Protein AF-A0A7N9IF49-F1 (afdb_monomer_lite)

Foldseek 3Di:
DDDDPDDPDPPPPDPPDDPPVVVVVVCVVLVPDDDDDQPPVNDDDDPDPVPPPPDDDDDDVVVVVVVVVVVVVVVVCVPPDPVVVVVVCCVPPPCNCVQVVCCVVQVQDPRDPLLVVLLVCVVSDVPFDPVCLVVQEAEEEAEQQPPPSNVSSVVSVCVVVVRRHDYWYKYWHADPPPPPDDPPPGTDIDTD

Radius of gyration: 23.15 Å; chains: 1; bounding box: 47×57×69 Å

Structure (mmCIF, N/CA/C/O backbone):
data_AF-A0A7N9IF49-F1
#
_entry.id   AF-A0A7N9IF49-F1
#
loop_
_atom_site.group_PDB
_atom_site.id
_atom_site.type_symbol
_atom_site.label_atom_id
_atom_site.label_alt_id
_atom_site.label_comp_id
_atom_site.label_asym_id
_atom_site.label_entity_id
_atom_site.label_seq_id
_atom_site.pdbx_PDB_ins_code
_atom_site.Cartn_x
_atom_site.Cartn_y
_atom_site.Cartn_z
_atom_site.occupancy
_atom_site.B_iso_or_equiv
_atom_site.auth_seq_id
_atom_site.auth_comp_id
_atom_site.auth_asym_id
_atom_site.auth_atom_id
_atom_site.pdbx_PDB_model_num
ATOM 1 N N . MET A 1 1 ? 10.131 -28.036 43.755 1.00 34.41 1 MET A N 1
ATOM 2 C CA . MET A 1 1 ? 10.406 -28.258 42.318 1.00 34.41 1 MET A CA 1
ATOM 3 C C . MET A 1 1 ? 9.211 -27.728 41.533 1.00 34.41 1 MET A C 1
ATOM 5 O O . MET A 1 1 ? 8.139 -28.290 41.655 1.00 34.41 1 MET A O 1
ATOM 9 N N . SER A 1 2 ? 9.274 -26.478 41.067 1.00 33.00 2 SER A N 1
ATOM 10 C CA . SER A 1 2 ? 9.568 -26.103 39.663 1.00 33.00 2 SER A CA 1
ATOM 11 C C . SER A 1 2 ? 8.352 -26.370 38.757 1.00 33.00 2 SER A C 1
ATOM 13 O O . SER A 1 2 ? 7.933 -27.507 38.632 1.00 33.00 2 SER A O 1
ATOM 15 N N . LYS A 1 3 ? 7.751 -25.397 38.067 1.00 31.69 3 LYS A N 1
ATOM 16 C CA . LYS A 1 3 ? 8.388 -24.371 37.231 1.00 31.69 3 LYS A CA 1
ATOM 17 C C . LYS A 1 3 ? 7.538 -23.091 37.195 1.00 31.69 3 LYS A C 1
ATOM 19 O O . LYS A 1 3 ? 6.403 -23.109 36.731 1.00 31.69 3 LYS A O 1
ATOM 24 N N . CYS A 1 4 ? 8.130 -21.979 37.624 1.00 33.03 4 CYS A N 1
ATOM 25 C CA . CYS A 1 4 ? 7.652 -20.635 37.311 1.00 33.03 4 CYS A CA 1
ATOM 26 C C . CYS A 1 4 ? 7.772 -20.429 35.790 1.00 33.03 4 CYS A C 1
ATOM 28 O O . CYS A 1 4 ? 8.864 -20.578 35.230 1.00 33.03 4 CYS A O 1
ATOM 30 N N . ARG A 1 5 ? 6.648 -20.173 35.108 1.00 37.06 5 ARG A N 1
ATOM 31 C CA . ARG A 1 5 ? 6.627 -19.823 33.682 1.00 37.06 5 ARG A CA 1
ATOM 32 C C . ARG A 1 5 ? 7.315 -18.470 33.528 1.00 37.06 5 ARG A C 1
ATOM 34 O O . ARG A 1 5 ? 6.782 -17.453 33.952 1.00 37.06 5 ARG A O 1
ATOM 41 N N . LYS A 1 6 ? 8.511 -18.482 32.940 1.00 34.78 6 LYS A N 1
ATOM 42 C CA . LYS A 1 6 ? 9.227 -17.269 32.547 1.00 34.78 6 LYS A CA 1
ATOM 43 C C . LYS A 1 6 ? 8.379 -16.519 31.519 1.00 34.78 6 LYS A C 1
ATOM 45 O O . LYS A 1 6 ? 8.029 -17.084 30.485 1.00 34.78 6 LYS A O 1
ATOM 50 N N . THR A 1 7 ? 8.062 -15.266 31.814 1.00 33.88 7 THR A N 1
ATOM 51 C CA . THR A 1 7 ? 7.574 -14.286 30.842 1.00 33.88 7 THR A CA 1
ATOM 52 C C . THR A 1 7 ? 8.584 -14.209 29.692 1.00 33.88 7 THR A C 1
ATOM 54 O O . THR A 1 7 ? 9.789 -14.196 29.970 1.00 33.88 7 THR A O 1
ATOM 57 N N . PRO A 1 8 ? 8.162 -14.182 28.416 1.00 34.78 8 PRO A N 1
ATOM 58 C CA . PRO A 1 8 ? 9.090 -13.975 27.317 1.00 34.78 8 PRO A CA 1
ATOM 59 C C . PRO A 1 8 ? 9.677 -12.574 27.461 1.00 34.78 8 PRO A C 1
ATOM 61 O O . PRO A 1 8 ? 8.997 -11.573 27.251 1.00 34.78 8 PRO A O 1
ATOM 64 N N . VAL A 1 9 ? 10.938 -12.508 27.877 1.00 36.94 9 VAL A N 1
ATOM 65 C CA . VAL A 1 9 ? 11.745 -11.299 27.771 1.00 36.94 9 VAL A CA 1
ATOM 66 C C . VAL A 1 9 ? 11.788 -10.973 26.284 1.00 36.94 9 VAL A C 1
ATOM 68 O O . VAL A 1 9 ? 12.355 -11.738 25.504 1.00 36.94 9 VAL A O 1
ATOM 71 N N . GLN A 1 10 ? 11.148 -9.873 25.886 1.00 44.06 10 GLN A N 1
ATOM 72 C CA . GLN A 1 10 ? 11.422 -9.222 24.613 1.00 44.06 10 GLN A CA 1
ATOM 73 C C . GLN A 1 10 ? 12.912 -8.879 24.621 1.00 44.06 10 GLN A C 1
ATOM 75 O O . GLN A 1 10 ? 13.330 -7.857 25.159 1.00 44.06 10 GLN A O 1
ATOM 80 N N . GLN A 1 11 ? 13.736 -9.768 24.071 1.00 34.97 11 GLN A N 1
ATOM 81 C CA . GLN A 1 11 ? 15.054 -9.388 23.601 1.00 34.97 11 GLN A CA 1
ATOM 82 C C . GLN A 1 11 ? 14.805 -8.459 22.418 1.00 34.97 11 GLN A C 1
ATOM 84 O O . GLN A 1 11 ? 14.665 -8.902 21.280 1.00 34.97 11 GLN A O 1
ATOM 89 N N . LEU A 1 12 ? 14.674 -7.165 22.717 1.00 41.00 12 LEU A N 1
ATOM 90 C CA . LEU A 1 12 ? 14.892 -6.115 21.741 1.00 41.00 12 LEU A CA 1
ATOM 91 C C . LEU A 1 12 ? 16.293 -6.396 21.194 1.00 41.00 12 LEU A C 1
ATOM 93 O O . LEU A 1 12 ? 17.275 -6.292 21.930 1.00 41.00 12 LEU A O 1
ATOM 97 N N . ALA A 1 13 ? 16.373 -6.891 19.960 1.00 41.44 13 ALA A N 1
ATOM 98 C CA . ALA A 1 13 ? 17.647 -7.042 19.285 1.00 41.44 13 ALA A CA 1
ATOM 99 C C . ALA A 1 13 ? 18.365 -5.697 19.407 1.00 41.44 13 ALA A C 1
ATOM 101 O O . ALA A 1 13 ? 17.773 -4.665 19.085 1.00 41.44 13 ALA A O 1
ATOM 102 N N . SER A 1 14 ? 19.585 -5.708 19.943 1.00 43.62 14 SER A N 1
ATOM 103 C CA . SER A 1 14 ? 20.419 -4.518 20.045 1.00 43.62 14 SER A CA 1
ATOM 104 C C . SER A 1 14 ? 20.388 -3.825 18.683 1.00 43.62 14 SER A C 1
ATOM 106 O O . SER A 1 14 ? 20.763 -4.472 17.697 1.00 43.62 14 SER A O 1
ATOM 108 N N . PRO A 1 15 ? 19.889 -2.581 18.569 1.00 49.94 15 PRO A N 1
ATOM 109 C CA . PRO A 1 15 ? 19.915 -1.909 17.288 1.00 49.94 15 PRO A CA 1
ATOM 110 C C . PRO A 1 15 ? 21.388 -1.791 16.917 1.00 49.94 15 PRO A C 1
ATOM 112 O O . PRO A 1 15 ? 22.175 -1.225 17.677 1.00 49.94 15 PRO A O 1
ATOM 115 N N . MET A 1 16 ? 21.787 -2.373 15.784 1.00 55.69 16 MET A N 1
ATOM 116 C CA . MET A 1 16 ? 23.013 -1.927 15.134 1.00 55.69 16 MET A CA 1
ATOM 117 C C . MET A 1 16 ? 22.868 -0.414 15.006 1.00 55.69 16 MET A C 1
ATOM 119 O O . MET A 1 16 ? 21.966 0.061 14.317 1.00 55.69 16 MET A O 1
ATOM 123 N N . SER A 1 17 ? 23.668 0.333 15.762 1.00 75.19 17 SER A N 1
ATOM 124 C CA . SER A 1 17 ? 23.646 1.785 15.705 1.00 75.19 17 SER A CA 1
ATOM 125 C C . SER A 1 17 ? 24.198 2.171 14.341 1.00 75.19 17 SER A C 1
ATOM 127 O O . SER A 1 17 ? 25.408 2.110 14.115 1.00 75.19 17 SER A O 1
ATOM 129 N N . PHE A 1 18 ? 23.306 2.485 13.407 1.00 83.56 18 PHE A N 1
ATOM 130 C CA . PHE A 1 18 ? 23.684 3.116 12.152 1.00 83.56 18 PHE A CA 1
ATOM 131 C C . PHE A 1 18 ? 24.408 4.433 12.456 1.00 83.56 18 PHE A C 1
ATOM 133 O O . PHE A 1 18 ? 24.161 5.054 13.495 1.00 83.56 18 PHE A O 1
ATOM 140 N N . SER A 1 19 ? 25.330 4.844 11.581 1.00 90.81 19 SER A N 1
ATOM 141 C CA . SER A 1 19 ? 25.983 6.144 11.741 1.00 90.81 19 SER A CA 1
ATOM 142 C C . SER A 1 19 ? 24.938 7.269 11.694 1.00 90.81 19 SER A C 1
ATOM 144 O O . SER A 1 19 ? 23.890 7.098 11.063 1.00 90.81 19 SER A O 1
ATOM 146 N N . PRO A 1 20 ? 25.207 8.422 12.333 1.00 90.94 20 PRO A N 1
ATOM 147 C CA . PRO A 1 20 ? 24.301 9.567 12.288 1.00 90.94 20 PRO A CA 1
ATOM 148 C C . PRO A 1 20 ? 23.932 9.980 10.859 1.00 90.94 20 PRO A C 1
ATOM 150 O O . PRO A 1 20 ? 22.765 10.243 10.598 1.00 90.94 20 PRO A O 1
ATOM 153 N N . ASP A 1 21 ? 24.894 9.937 9.933 1.00 91.25 21 ASP A N 1
ATOM 154 C CA . ASP A 1 21 ? 24.674 10.279 8.522 1.00 91.25 21 ASP A CA 1
ATOM 155 C C . ASP A 1 21 ? 23.679 9.323 7.850 1.00 91.25 21 ASP A C 1
ATOM 157 O O . ASP A 1 21 ? 22.738 9.758 7.200 1.00 91.25 21 ASP A O 1
ATOM 161 N N . VAL A 1 22 ? 23.807 8.011 8.089 1.00 88.88 22 VAL A N 1
ATOM 162 C CA . VAL A 1 22 ? 22.866 7.017 7.544 1.00 88.88 22 VAL A CA 1
ATOM 163 C C . VAL A 1 22 ? 21.467 7.208 8.128 1.00 88.88 22 VAL A C 1
ATOM 165 O O . VAL A 1 22 ? 20.474 7.042 7.424 1.00 88.88 22 VAL A O 1
ATOM 168 N N . LEU A 1 23 ? 21.364 7.555 9.412 1.00 89.38 23 LEU A N 1
ATOM 169 C CA . LEU A 1 23 ? 20.073 7.852 10.035 1.00 89.38 23 LEU A CA 1
ATOM 170 C C . LEU A 1 23 ? 19.443 9.127 9.462 1.00 89.38 23 LEU A C 1
ATOM 172 O O . LEU A 1 23 ? 18.228 9.153 9.273 1.00 89.38 23 LEU A O 1
ATOM 176 N N . ALA A 1 24 ? 20.252 10.147 9.168 1.00 89.56 24 ALA A N 1
ATOM 177 C CA . ALA A 1 24 ? 19.800 11.373 8.521 1.00 89.56 24 ALA A CA 1
ATOM 178 C C . ALA A 1 24 ? 19.298 11.098 7.095 1.00 89.56 24 ALA A C 1
ATOM 180 O O . ALA A 1 24 ? 18.176 11.480 6.775 1.00 89.56 24 ALA A O 1
ATOM 181 N N . ASP A 1 25 ? 20.050 10.340 6.292 1.00 89.44 25 ASP A N 1
ATOM 182 C CA . ASP A 1 25 ? 19.650 9.950 4.933 1.00 89.44 25 ASP A CA 1
ATOM 183 C C . ASP A 1 25 ? 18.335 9.158 4.929 1.00 89.44 25 ASP A C 1
ATOM 185 O O . ASP A 1 25 ? 17.439 9.401 4.117 1.00 89.44 25 ASP A O 1
ATOM 189 N N . ILE A 1 26 ? 18.194 8.203 5.858 1.00 86.81 26 ILE A N 1
ATOM 190 C CA . ILE A 1 26 ? 16.949 7.447 6.036 1.00 86.81 26 ILE A CA 1
ATOM 191 C C . ILE A 1 26 ? 15.811 8.414 6.362 1.00 86.81 26 ILE A C 1
ATOM 193 O O . ILE A 1 26 ? 14.763 8.362 5.721 1.00 86.81 26 ILE A O 1
ATOM 197 N N . PHE A 1 27 ? 16.008 9.308 7.329 1.00 88.00 27 PHE A N 1
ATOM 198 C CA . PHE A 1 27 ? 14.984 10.271 7.710 1.00 88.00 27 PHE A CA 1
ATOM 199 C C . PHE A 1 27 ? 14.565 11.156 6.529 1.00 88.00 27 PHE A C 1
ATOM 201 O O . PHE A 1 27 ? 13.371 11.282 6.269 1.00 88.00 27 PHE A O 1
ATOM 208 N N . GLU A 1 28 ? 15.515 11.700 5.766 1.00 90.06 28 GLU A N 1
ATOM 209 C CA . GLU A 1 28 ? 15.223 12.515 4.584 1.00 90.06 28 GLU A CA 1
ATOM 210 C C . GLU A 1 28 ? 14.436 11.748 3.517 1.00 90.06 28 GLU A C 1
ATOM 212 O O . GLU A 1 28 ? 13.529 12.307 2.901 1.00 90.06 28 GLU A O 1
ATOM 217 N N . LEU A 1 29 ? 14.736 10.464 3.304 1.00 86.44 29 LEU A N 1
ATOM 218 C CA . LEU A 1 29 ? 13.997 9.627 2.357 1.00 86.44 29 LEU A CA 1
ATOM 219 C C . LEU A 1 29 ? 12.532 9.440 2.771 1.00 86.44 29 LEU A C 1
ATOM 221 O O . LEU A 1 29 ? 11.651 9.549 1.917 1.00 86.44 29 LEU A O 1
ATOM 225 N N . PHE A 1 30 ? 12.268 9.195 4.058 1.00 84.50 30 P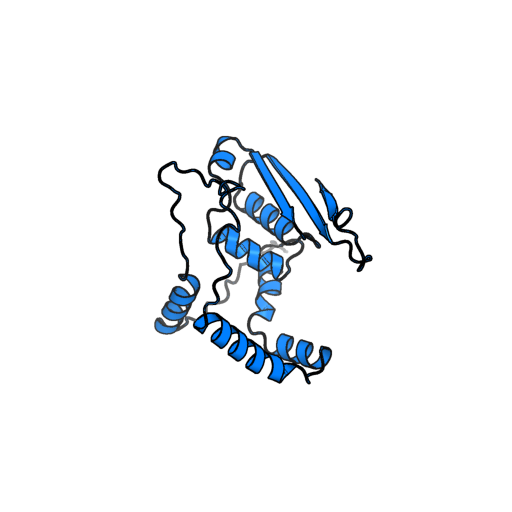HE A N 1
ATOM 226 C CA . PHE A 1 30 ? 10.909 8.999 4.580 1.00 84.50 30 PHE A CA 1
ATOM 227 C C . PHE A 1 30 ? 10.158 10.315 4.846 1.00 84.50 30 PHE A C 1
ATOM 229 O O . PHE A 1 30 ? 8.932 10.318 4.928 1.00 84.50 30 PHE A O 1
ATOM 236 N N . ALA A 1 31 ? 10.861 11.447 4.921 1.00 86.88 31 ALA A N 1
ATOM 237 C CA . ALA A 1 31 ? 10.269 12.769 5.119 1.00 86.88 31 ALA A CA 1
ATOM 238 C C . ALA A 1 31 ? 9.757 13.428 3.824 1.00 86.88 31 ALA A C 1
ATOM 240 O O . ALA A 1 31 ? 9.220 14.533 3.885 1.00 86.88 31 ALA A O 1
ATOM 241 N N . LYS A 1 32 ? 9.880 12.774 2.658 1.00 87.75 32 LYS A N 1
ATOM 242 C CA . LYS A 1 32 ? 9.358 13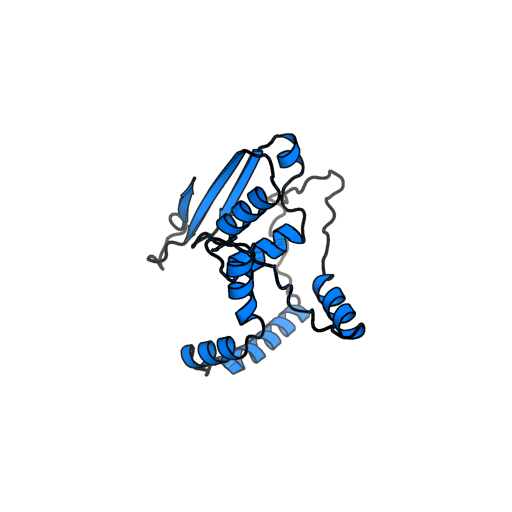.263 1.364 1.00 87.75 32 LYS A CA 1
ATOM 243 C C . LYS A 1 32 ? 7.830 13.163 1.282 1.00 87.75 32 LYS A C 1
ATOM 245 O O . LYS A 1 32 ? 7.280 12.442 0.453 1.00 87.75 32 LYS A O 1
ATOM 250 N N . ASN A 1 33 ? 7.149 13.890 2.158 1.00 87.25 33 ASN A N 1
ATOM 251 C CA . ASN A 1 33 ? 5.706 14.065 2.158 1.00 87.25 33 ASN A CA 1
ATOM 252 C C . ASN A 1 33 ? 5.333 15.425 1.556 1.00 87.25 33 ASN A C 1
ATOM 254 O O . ASN A 1 33 ? 6.058 16.411 1.675 1.00 87.25 33 ASN A O 1
ATOM 258 N N . PHE A 1 34 ? 4.189 15.462 0.881 1.00 87.62 34 PHE A N 1
ATOM 259 C CA . PHE A 1 34 ? 3.644 16.672 0.283 1.00 87.62 34 PHE A CA 1
ATOM 260 C C . PHE A 1 34 ? 2.195 16.806 0.727 1.00 87.62 34 PHE A C 1
ATOM 262 O O . PHE A 1 34 ? 1.424 15.849 0.643 1.00 87.62 34 PHE A O 1
ATOM 269 N N . SER A 1 35 ? 1.831 17.994 1.199 1.00 84.06 35 SER A N 1
ATOM 270 C CA . SER A 1 35 ? 0.467 18.303 1.614 1.00 84.06 35 SER A CA 1
ATOM 271 C C . SER A 1 35 ? -0.204 19.149 0.548 1.00 84.06 35 SER A C 1
ATOM 273 O O . SER A 1 35 ? 0.331 20.173 0.126 1.00 84.06 35 SER A O 1
ATOM 275 N N . TYR A 1 36 ? -1.401 18.739 0.146 1.00 83.00 36 TYR A N 1
ATOM 276 C CA . TYR A 1 36 ? -2.247 19.534 -0.730 1.00 83.00 36 TYR A CA 1
ATOM 277 C C . TYR A 1 36 ? -3.152 20.420 0.124 1.00 83.00 36 TYR A C 1
ATOM 279 O O . TYR A 1 36 ? -3.851 19.939 1.018 1.00 83.00 36 TYR A O 1
ATOM 287 N N . GLY A 1 37 ? -3.111 21.726 -0.132 1.00 77.38 37 GLY A N 1
ATOM 288 C CA . GLY A 1 37 ? -3.995 22.681 0.525 1.00 77.38 37 GLY A CA 1
ATOM 289 C C . GLY A 1 37 ? -5.423 22.513 0.021 1.00 77.38 37 GLY A C 1
ATOM 290 O O . GLY A 1 37 ? -5.647 22.460 -1.188 1.00 77.38 37 GLY A O 1
ATOM 291 N N . LYS A 1 38 ? -6.386 22.448 0.944 1.00 76.81 38 LYS A N 1
ATOM 292 C CA . LYS A 1 38 ? -7.797 22.557 0.576 1.00 76.81 38 LYS A CA 1
ATOM 293 C C . LYS A 1 38 ? -8.065 23.949 -0.022 1.00 76.81 38 LYS A C 1
ATOM 295 O O . LYS A 1 38 ? -7.434 24.919 0.411 1.00 76.81 38 LYS A O 1
ATOM 300 N N . PRO A 1 39 ? -8.989 24.071 -0.988 1.00 77.44 39 PRO A N 1
ATOM 301 C CA . PRO A 1 39 ? -9.445 25.373 -1.475 1.00 77.44 39 PRO A CA 1
ATOM 302 C C . PRO A 1 39 ? -10.056 26.216 -0.340 1.00 77.44 39 PRO A C 1
ATOM 304 O O . PRO A 1 39 ? -10.387 25.698 0.724 1.00 77.44 39 PRO A O 1
ATOM 307 N N . LEU A 1 40 ? -10.203 27.529 -0.561 1.00 72.62 40 LEU A N 1
ATOM 308 C CA . LEU A 1 40 ? -10.606 28.534 0.448 1.00 72.62 40 LEU A CA 1
ATOM 309 C C . LEU A 1 40 ? -11.890 28.194 1.231 1.00 72.62 40 LEU A C 1
ATOM 311 O O . LEU A 1 40 ? -12.059 28.647 2.360 1.00 72.62 40 LEU A O 1
ATOM 315 N N . ASN A 1 41 ? -12.784 27.399 0.646 1.00 78.56 41 ASN A N 1
ATOM 316 C CA . ASN A 1 41 ? -14.034 26.932 1.249 1.00 78.56 41 ASN A CA 1
ATOM 317 C C . ASN A 1 41 ? -13.894 25.616 2.048 1.00 78.56 41 ASN A C 1
ATOM 319 O O . ASN A 1 41 ? -14.893 25.109 2.541 1.00 78.56 41 ASN A O 1
ATOM 323 N N . ASN A 1 42 ? -12.681 25.068 2.194 1.00 72.25 42 ASN A N 1
ATOM 324 C CA . ASN A 1 42 ? -12.371 23.799 2.867 1.00 72.25 42 ASN A CA 1
ATOM 325 C C . ASN A 1 42 ? -13.052 22.542 2.288 1.00 72.25 42 ASN A C 1
ATOM 327 O O . ASN A 1 42 ? -13.039 21.486 2.934 1.00 72.25 42 ASN A O 1
ATOM 331 N N . GLU A 1 43 ? -13.564 22.608 1.059 1.00 78.25 43 GLU A N 1
ATOM 332 C CA . GLU A 1 43 ? -14.241 21.491 0.399 1.00 78.25 43 GLU A CA 1
ATOM 333 C C . GLU A 1 43 ? -13.577 21.146 -0.930 1.00 78.25 43 GLU A C 1
ATOM 335 O O . GLU A 1 43 ? -13.454 21.982 -1.823 1.00 78.25 43 GLU A O 1
ATOM 340 N N . TRP A 1 44 ? -13.168 19.886 -1.081 1.00 81.81 44 TRP A N 1
ATOM 341 C CA . TRP A 1 44 ? -12.780 19.362 -2.386 1.00 81.81 44 TRP A CA 1
ATOM 342 C C . TRP A 1 44 ? -14.035 19.253 -3.248 1.00 81.81 44 TRP A C 1
ATOM 344 O O . TRP A 1 44 ? -14.911 18.442 -2.958 1.00 81.81 44 TRP A O 1
ATOM 354 N N . GLN A 1 45 ? -14.120 20.080 -4.282 1.00 79.88 45 GLN A N 1
ATOM 355 C CA . GLN A 1 45 ? -15.212 20.058 -5.247 1.00 79.88 45 GLN A CA 1
ATOM 356 C C . GLN A 1 45 ? -14.694 19.465 -6.554 1.00 79.88 45 GLN A C 1
ATOM 358 O O . GLN A 1 45 ? -13.592 19.798 -7.001 1.00 79.88 45 GLN A O 1
ATOM 363 N N . LEU A 1 46 ? -15.472 18.558 -7.144 1.00 84.00 46 LEU A N 1
ATOM 364 C CA . LEU A 1 46 ? -15.196 18.104 -8.502 1.00 84.00 46 LEU A CA 1
ATOM 365 C C . LEU A 1 46 ? -15.425 19.281 -9.465 1.00 84.00 46 LEU A C 1
ATOM 367 O O . LEU A 1 46 ? -16.346 20.068 -9.234 1.00 84.00 46 LEU A O 1
ATOM 371 N N . PRO A 1 47 ? -14.604 19.420 -10.520 1.00 84.44 47 PRO A N 1
ATOM 372 C CA . PRO A 1 47 ? -14.848 20.421 -11.553 1.00 84.44 47 PRO A CA 1
ATOM 373 C C . PRO A 1 47 ? -16.207 20.183 -12.224 1.00 84.44 47 PRO A C 1
ATOM 375 O O . PRO A 1 47 ? -16.675 19.042 -12.301 1.00 84.44 47 PRO A O 1
ATOM 378 N N . ASP A 1 48 ? -16.837 21.255 -12.709 1.00 86.88 48 ASP A N 1
ATOM 379 C CA . ASP A 1 48 ? -18.102 21.149 -13.437 1.00 86.88 48 ASP A CA 1
ATOM 380 C C . ASP A 1 48 ? -17.898 20.274 -14.689 1.00 86.88 48 ASP A C 1
ATOM 382 O O . ASP A 1 48 ? -16.911 20.479 -15.399 1.00 86.88 48 ASP A O 1
ATOM 386 N N . PRO A 1 49 ? -18.786 19.307 -15.000 1.00 88.38 49 PRO A N 1
ATOM 387 C CA . PRO A 1 49 ? -18.637 18.446 -16.175 1.00 88.38 49 PRO A CA 1
ATOM 388 C C . PRO A 1 49 ? -18.460 19.208 -17.492 1.00 88.38 49 PRO A C 1
ATOM 390 O O . PRO A 1 49 ? -17.837 18.683 -18.411 1.00 88.38 49 PRO A O 1
ATOM 393 N N . SER A 1 50 ? -18.988 20.433 -17.584 1.00 88.81 50 SER A N 1
ATOM 394 C CA . SER A 1 50 ? -18.819 21.316 -18.740 1.00 88.81 50 SER A CA 1
ATOM 395 C C . SER A 1 50 ? -17.425 21.929 -18.860 1.00 88.81 50 SER A C 1
ATOM 397 O O . SER A 1 50 ? -17.104 22.436 -19.927 1.00 88.81 50 SER A O 1
ATOM 399 N N . GLU A 1 51 ? -16.598 21.870 -17.813 1.00 86.06 51 GLU A N 1
ATOM 400 C CA . GLU A 1 51 ? -15.209 22.341 -17.795 1.00 86.06 51 GLU A CA 1
ATOM 401 C C . GLU A 1 51 ? -14.201 21.202 -18.026 1.00 86.06 51 GLU A C 1
ATOM 403 O O . GLU A 1 51 ? -13.079 21.442 -18.486 1.00 86.06 51 GLU A O 1
ATOM 408 N N . ILE A 1 52 ? -14.584 19.950 -17.751 1.00 87.50 52 ILE A N 1
ATOM 409 C CA . ILE A 1 52 ? -13.711 18.779 -17.907 1.00 87.50 52 ILE A CA 1
ATOM 410 C C . ILE A 1 52 ? -13.504 18.479 -19.397 1.00 87.50 52 ILE A C 1
ATOM 412 O O . ILE A 1 52 ? -14.452 18.440 -20.173 1.00 87.50 52 ILE A O 1
ATOM 416 N N . PHE A 1 53 ? -12.254 18.228 -19.799 1.00 83.75 53 PHE A N 1
ATOM 417 C CA . PHE A 1 53 ? -11.876 17.896 -21.183 1.00 83.75 53 PHE A CA 1
ATOM 418 C C . PHE A 1 53 ? -12.232 18.973 -22.225 1.00 83.75 53 PHE A C 1
ATOM 420 O O . PHE A 1 53 ? -12.371 18.673 -23.407 1.00 83.75 53 PHE A O 1
ATOM 427 N N . THR A 1 54 ? -12.362 20.232 -21.799 1.00 87.06 54 THR A N 1
ATOM 428 C CA . THR A 1 54 ? -12.623 21.369 -22.699 1.00 87.06 54 THR A CA 1
ATOM 429 C C . THR A 1 54 ? -11.382 21.896 -23.405 1.00 87.06 54 THR A C 1
ATOM 431 O O . THR A 1 54 ? -11.498 22.565 -24.430 1.00 87.06 54 THR A O 1
ATOM 434 N N . CYS A 1 55 ? -10.197 21.637 -22.854 1.00 82.69 55 CYS A N 1
ATOM 435 C CA . CYS A 1 55 ? -8.941 22.055 -23.451 1.00 82.69 55 CYS A CA 1
ATOM 436 C C . CYS A 1 55 ? -8.435 21.032 -24.471 1.00 82.69 55 CYS A C 1
ATOM 438 O O . CYS A 1 55 ? -8.584 19.820 -24.295 1.00 82.69 55 CYS A O 1
ATOM 440 N N . ASP A 1 56 ? -7.779 21.537 -25.515 1.00 87.25 56 ASP A N 1
ATOM 441 C CA . ASP A 1 56 ? -7.068 20.689 -26.462 1.00 87.25 56 ASP A CA 1
ATOM 442 C C . ASP A 1 56 ? -5.951 19.913 -25.758 1.00 87.25 56 ASP A C 1
ATOM 444 O O . ASP A 1 56 ? -5.293 20.398 -24.826 1.00 87.25 56 ASP A O 1
ATOM 448 N N . HIS A 1 57 ? -5.716 18.692 -26.237 1.00 85.75 57 HIS A N 1
ATOM 449 C CA . HIS A 1 57 ? -4.630 17.862 -25.744 1.00 85.75 57 HIS A CA 1
ATOM 450 C C . HIS A 1 57 ? -3.298 18.612 -25.865 1.00 85.75 57 HIS A C 1
ATOM 452 O O . HIS A 1 57 ? -2.866 18.974 -26.958 1.00 85.75 57 HIS A O 1
ATOM 458 N N . THR A 1 58 ? -2.646 18.830 -24.725 1.00 88.81 58 THR A N 1
ATOM 459 C CA . THR A 1 58 ? -1.330 19.462 -24.663 1.00 88.81 58 THR A CA 1
ATOM 460 C C . THR A 1 58 ? -0.291 18.405 -24.334 1.00 88.81 58 THR A C 1
ATOM 462 O O . THR A 1 58 ? -0.308 17.816 -23.250 1.00 88.81 58 THR A O 1
ATOM 465 N N . GLU A 1 59 ? 0.634 18.180 -25.261 1.00 90.81 59 GLU A N 1
ATOM 466 C CA . GLU A 1 59 ? 1.784 17.319 -25.024 1.00 90.81 59 GLU A CA 1
ATOM 467 C C . GLU A 1 59 ? 2.889 18.079 -24.289 1.00 90.81 59 GLU A C 1
ATOM 469 O O . GLU A 1 59 ? 3.323 19.160 -24.688 1.00 90.81 59 GLU A O 1
ATOM 474 N N . PHE A 1 60 ? 3.390 17.479 -23.214 1.00 93.94 60 PHE A N 1
ATOM 475 C CA . PHE A 1 60 ? 4.553 17.982 -22.497 1.00 93.94 60 PHE A CA 1
ATOM 476 C C . PHE A 1 60 ? 5.777 17.181 -22.934 1.00 93.94 60 PHE A C 1
ATOM 478 O O . PHE A 1 60 ? 6.039 16.108 -22.388 1.00 93.94 60 PHE A O 1
ATOM 485 N N . ASN A 1 61 ? 6.538 17.708 -23.899 1.00 94.81 61 ASN A N 1
ATOM 486 C CA . ASN A 1 61 ? 7.696 17.014 -24.486 1.00 94.81 61 ASN A CA 1
ATOM 487 C C . ASN A 1 61 ? 8.672 16.480 -23.429 1.00 94.81 61 ASN A C 1
ATOM 489 O O . ASN A 1 61 ? 9.083 15.332 -23.510 1.00 94.81 61 ASN A O 1
ATOM 493 N N . ALA A 1 62 ? 8.936 17.242 -22.363 1.00 96.62 62 ALA A N 1
ATOM 494 C CA . ALA A 1 62 ? 9.788 16.781 -21.265 1.00 96.62 62 ALA A CA 1
ATOM 495 C C . ALA A 1 62 ? 9.275 15.492 -20.583 1.00 96.62 62 ALA A C 1
ATOM 497 O O . ALA A 1 62 ? 10.067 14.629 -20.211 1.00 96.62 62 ALA A O 1
ATOM 498 N N . PHE A 1 63 ? 7.955 15.329 -20.424 1.00 95.19 63 PHE A N 1
ATOM 499 C CA . PHE A 1 63 ? 7.367 14.106 -19.866 1.00 95.19 63 PHE A CA 1
ATOM 500 C C . PHE A 1 63 ? 7.313 12.969 -20.883 1.00 95.19 63 PHE A C 1
ATOM 502 O O . PHE A 1 63 ? 7.438 11.807 -20.493 1.00 95.19 63 PHE A O 1
ATOM 509 N N . LEU A 1 64 ? 7.160 13.281 -22.171 1.00 95.31 64 LEU A N 1
ATOM 510 C CA . LEU A 1 64 ? 7.263 12.289 -23.240 1.00 95.31 64 LEU A CA 1
ATOM 511 C C . LEU A 1 64 ? 8.683 11.726 -23.332 1.00 95.31 64 LEU A C 1
ATOM 513 O O . LEU A 1 64 ? 8.852 10.509 -23.334 1.00 95.31 64 LEU A O 1
ATOM 517 N N . ASP A 1 65 ? 9.695 12.589 -23.300 1.00 96.81 65 ASP A N 1
ATOM 518 C CA . ASP A 1 65 ? 11.104 12.197 -23.281 1.00 96.81 65 ASP A CA 1
ATOM 519 C C . ASP A 1 65 ? 11.419 11.344 -22.046 1.00 96.81 65 ASP A C 1
ATOM 521 O O . ASP A 1 65 ? 12.038 10.283 -22.155 1.00 96.81 65 ASP A O 1
ATOM 525 N N . LEU A 1 66 ? 10.913 11.739 -20.870 1.00 96.75 66 LEU A N 1
ATOM 526 C CA . LEU A 1 66 ? 11.061 10.957 -19.641 1.00 96.75 66 LEU A CA 1
ATOM 527 C C . LEU A 1 66 ? 10.377 9.584 -19.743 1.00 96.75 66 LEU A C 1
ATOM 529 O O . LEU A 1 66 ? 10.955 8.571 -19.344 1.00 96.75 66 LEU A O 1
ATOM 533 N N . LYS A 1 67 ? 9.162 9.527 -20.299 1.00 95.81 67 LYS A N 1
ATOM 534 C CA . LYS A 1 67 ? 8.440 8.273 -20.561 1.00 95.81 67 LYS A CA 1
ATOM 535 C C . LYS A 1 67 ? 9.229 7.376 -21.514 1.00 95.81 67 LYS A C 1
ATOM 537 O O . LYS A 1 67 ? 9.282 6.166 -21.291 1.00 95.81 67 LYS A O 1
ATOM 542 N N . ASN A 1 68 ? 9.817 7.941 -22.565 1.00 96.75 68 ASN A N 1
ATOM 543 C CA . ASN A 1 68 ? 10.616 7.197 -23.534 1.00 96.75 68 ASN A CA 1
ATOM 544 C C . ASN A 1 68 ? 11.862 6.620 -22.865 1.00 96.75 68 ASN A C 1
ATOM 546 O O . ASN A 1 68 ? 12.048 5.407 -22.900 1.00 96.75 68 ASN A O 1
ATOM 550 N N . SER A 1 69 ? 12.617 7.445 -22.137 1.00 97.31 69 SER A N 1
ATOM 551 C CA . SER A 1 69 ? 13.794 7.007 -21.383 1.00 97.31 69 SER A CA 1
ATOM 552 C C . SER A 1 69 ? 13.465 5.898 -20.370 1.00 97.31 69 SER A C 1
ATOM 554 O O . SER A 1 69 ? 14.158 4.882 -20.307 1.00 97.31 69 SER A O 1
ATOM 556 N N . LEU A 1 70 ? 12.358 6.021 -19.625 1.00 96.25 70 LEU A N 1
ATOM 557 C CA . LEU A 1 70 ? 11.920 4.978 -18.692 1.00 96.25 70 LEU A CA 1
ATOM 558 C C . LEU A 1 70 ? 11.583 3.664 -19.413 1.00 96.25 70 LEU A C 1
ATOM 560 O O . LEU A 1 70 ? 11.926 2.584 -18.928 1.00 96.25 70 LEU A O 1
ATOM 564 N N . ASN A 1 71 ? 10.910 3.739 -20.562 1.00 95.44 71 ASN A N 1
ATOM 565 C CA . ASN A 1 71 ? 10.565 2.553 -21.341 1.00 95.44 71 ASN A CA 1
ATOM 566 C C . ASN A 1 71 ? 11.791 1.903 -21.982 1.00 95.44 71 ASN A C 1
ATOM 568 O O . ASN A 1 71 ? 11.868 0.678 -21.975 1.00 95.44 71 ASN A O 1
ATOM 572 N N . GLU A 1 72 ? 12.754 2.681 -22.476 1.00 96.50 72 GLU A N 1
ATOM 573 C CA . GLU A 1 72 ? 14.025 2.160 -22.990 1.00 96.50 72 GLU A CA 1
ATOM 574 C C . GLU A 1 72 ? 14.743 1.328 -21.926 1.00 96.50 72 GLU A C 1
ATOM 576 O O . GLU A 1 72 ? 15.099 0.179 -22.183 1.00 96.50 72 GLU A O 1
ATOM 581 N N . VAL A 1 73 ? 14.865 1.855 -20.702 1.00 95.38 73 VAL A N 1
ATOM 582 C CA . VAL A 1 73 ? 15.490 1.133 -19.583 1.00 95.38 73 VAL A CA 1
ATOM 583 C C . VAL A 1 73 ? 14.679 -0.103 -19.185 1.00 95.38 73 VAL A C 1
ATOM 585 O O . VAL A 1 73 ? 15.251 -1.173 -18.982 1.00 95.38 73 VAL A O 1
ATOM 588 N N . LYS A 1 74 ? 13.345 0.002 -19.107 1.00 92.38 74 LYS A N 1
ATOM 589 C CA . LYS A 1 74 ? 12.457 -1.134 -18.801 1.00 92.38 74 LYS A CA 1
ATOM 590 C C . LYS A 1 74 ? 12.602 -2.261 -19.829 1.00 92.38 74 LYS A C 1
ATOM 592 O O . LYS A 1 74 ? 12.600 -3.432 -19.456 1.00 92.38 74 LYS A O 1
ATOM 597 N N . ASN A 1 75 ? 12.754 -1.914 -21.106 1.00 93.44 75 ASN A N 1
ATOM 598 C CA . ASN A 1 75 ? 12.853 -2.877 -22.201 1.00 93.44 75 ASN A CA 1
ATOM 599 C C . ASN A 1 75 ? 14.157 -3.692 -22.173 1.00 93.44 75 ASN A C 1
ATOM 601 O O . ASN A 1 75 ? 14.197 -4.786 -22.729 1.00 93.44 75 ASN A O 1
ATOM 605 N N . LEU A 1 76 ? 15.196 -3.235 -21.461 1.00 92.62 76 LEU A N 1
ATOM 606 C CA . LEU A 1 76 ? 16.418 -4.022 -21.223 1.00 92.62 76 LEU A CA 1
ATOM 607 C C . LEU A 1 76 ? 16.162 -5.306 -20.409 1.00 92.62 76 LEU A C 1
ATOM 609 O O . LEU A 1 76 ? 17.038 -6.168 -20.323 1.00 92.62 76 LEU A O 1
ATOM 613 N N . LEU A 1 77 ? 14.983 -5.420 -19.787 1.00 89.06 77 LEU A N 1
ATOM 614 C CA . LEU A 1 77 ? 14.555 -6.579 -19.004 1.00 89.06 77 LEU A CA 1
ATOM 615 C C . LEU A 1 77 ? 13.591 -7.500 -19.770 1.00 89.06 77 LEU A C 1
ATOM 617 O O . LEU A 1 77 ? 13.228 -8.553 -19.253 1.00 89.06 77 LEU A O 1
ATOM 621 N N . SER A 1 78 ? 13.161 -7.131 -20.982 1.00 89.38 78 SER A N 1
ATOM 622 C CA . SER A 1 78 ? 12.110 -7.848 -21.723 1.00 89.38 78 SER A CA 1
ATOM 623 C C . SER A 1 78 ? 12.511 -9.245 -22.205 1.00 89.38 78 SER A C 1
ATOM 625 O O . SER A 1 78 ? 11.642 -10.067 -22.473 1.00 89.38 78 SER A O 1
ATOM 627 N N . ASP A 1 79 ? 13.806 -9.526 -22.318 1.00 91.88 79 ASP A N 1
ATOM 628 C CA . ASP A 1 79 ? 14.366 -10.823 -22.714 1.00 91.88 79 ASP A CA 1
ATOM 629 C C . ASP A 1 79 ? 14.592 -11.775 -21.523 1.00 91.88 79 ASP A C 1
ATOM 631 O O . ASP A 1 79 ? 15.007 -12.921 -21.709 1.00 91.88 79 ASP A O 1
ATOM 635 N N . LYS A 1 80 ? 14.353 -11.315 -20.288 1.00 89.38 80 LYS A N 1
ATOM 636 C CA . LYS A 1 80 ? 14.562 -12.110 -19.075 1.00 89.38 80 LYS A CA 1
ATOM 637 C C . LYS A 1 80 ? 13.358 -13.014 -18.830 1.00 89.38 80 LYS A C 1
ATOM 639 O O . LYS A 1 80 ? 12.211 -12.575 -18.880 1.00 89.38 80 LYS A O 1
ATOM 644 N N . LYS A 1 81 ? 13.610 -14.291 -18.529 1.00 91.81 81 LYS A N 1
ATOM 645 C CA . LYS A 1 81 ? 12.538 -15.223 -18.156 1.00 91.81 81 LYS A CA 1
ATOM 646 C C . LYS A 1 81 ? 11.921 -14.792 -16.830 1.00 91.81 81 LYS A C 1
ATOM 648 O O . LYS A 1 81 ? 12.650 -14.511 -15.881 1.00 91.81 81 LYS A O 1
ATOM 653 N N . LEU A 1 82 ? 10.590 -14.789 -16.766 1.00 86.81 82 LEU A N 1
ATOM 654 C CA . LEU A 1 82 ? 9.845 -14.306 -15.601 1.00 86.81 82 LEU A CA 1
ATOM 655 C C . LEU A 1 82 ? 10.228 -15.051 -14.319 1.00 86.81 82 LEU A C 1
ATOM 657 O O . LEU A 1 82 ? 10.515 -14.402 -13.320 1.00 86.81 82 LEU A O 1
ATOM 661 N N . ASP A 1 83 ? 10.311 -16.381 -14.355 1.00 90.19 83 ASP A N 1
ATOM 662 C CA . ASP A 1 83 ? 10.626 -17.178 -13.163 1.00 90.19 83 ASP A CA 1
ATOM 663 C C . ASP A 1 83 ? 12.044 -16.903 -12.639 1.00 90.19 83 ASP A C 1
ATOM 665 O O . ASP A 1 83 ? 12.220 -16.581 -11.466 1.00 90.19 83 ASP A O 1
ATOM 669 N N . GLU A 1 84 ? 13.052 -16.927 -13.521 1.00 92.75 84 GLU A N 1
ATOM 670 C CA . GLU A 1 84 ? 14.449 -16.621 -13.166 1.00 92.75 84 GLU A CA 1
ATOM 671 C C . GLU A 1 84 ? 14.586 -15.182 -12.633 1.00 92.75 84 GLU A C 1
ATOM 673 O O . GLU A 1 84 ? 15.305 -14.919 -11.665 1.00 92.75 84 GLU A O 1
ATOM 678 N N . TRP A 1 85 ? 13.854 -14.238 -13.233 1.00 90.19 85 TRP A N 1
ATOM 679 C CA . TRP A 1 85 ? 13.799 -12.853 -12.777 1.00 90.19 85 TRP A CA 1
ATOM 680 C C . TRP A 1 85 ? 13.137 -12.721 -11.401 1.00 90.19 85 TRP A C 1
ATOM 682 O O . TRP A 1 85 ? 13.633 -11.991 -10.536 1.00 90.19 85 TRP A O 1
ATOM 692 N N . HIS A 1 86 ? 12.041 -13.438 -11.159 1.00 89.31 86 HIS A N 1
ATOM 693 C CA . HIS A 1 86 ? 11.362 -13.457 -9.867 1.00 89.31 86 HIS A CA 1
ATOM 694 C C . HIS A 1 86 ? 12.245 -14.053 -8.771 1.00 89.31 86 HIS A C 1
ATOM 696 O O . HIS A 1 86 ? 12.353 -13.455 -7.700 1.00 89.31 86 HIS A O 1
ATOM 702 N N . GLU A 1 87 ? 12.930 -15.167 -9.031 1.00 91.81 87 GLU A N 1
ATOM 703 C CA . GLU A 1 87 ? 13.889 -15.750 -8.089 1.00 91.81 87 GLU A CA 1
ATOM 704 C C . GLU A 1 87 ? 15.024 -14.773 -7.767 1.00 91.81 87 GLU A C 1
ATOM 706 O O . GLU A 1 87 ? 15.327 -14.524 -6.595 1.00 91.81 87 GLU A O 1
ATOM 711 N N . HIS A 1 88 ? 15.610 -14.157 -8.796 1.00 92.31 88 HIS A N 1
ATOM 712 C CA . HIS A 1 88 ? 16.697 -13.199 -8.631 1.00 92.31 88 HIS A CA 1
ATOM 713 C C . HIS A 1 88 ? 16.271 -11.963 -7.824 1.00 92.31 88 HIS A C 1
ATOM 715 O O . HIS A 1 88 ? 16.953 -11.559 -6.875 1.00 92.31 88 HIS A O 1
ATOM 721 N N . THR A 1 89 ? 15.132 -11.358 -8.166 1.00 90.94 89 THR A N 1
ATOM 722 C CA . THR A 1 89 ? 14.619 -10.165 -7.474 1.00 90.94 89 THR A CA 1
ATOM 723 C C . THR A 1 89 ? 14.157 -10.477 -6.053 1.00 90.94 89 THR A C 1
ATOM 725 O O . THR A 1 89 ? 14.406 -9.685 -5.145 1.00 90.94 89 THR A O 1
ATOM 728 N N . ALA A 1 90 ? 13.564 -11.648 -5.807 1.00 88.25 90 ALA A N 1
ATOM 729 C CA . ALA A 1 90 ? 13.223 -12.094 -4.458 1.00 88.25 90 ALA A CA 1
ATOM 730 C C . ALA A 1 90 ? 14.476 -12.314 -3.597 1.00 88.25 90 ALA A C 1
ATOM 732 O O . ALA A 1 90 ? 14.505 -11.888 -2.441 1.00 88.25 90 ALA A O 1
ATOM 733 N N . PHE A 1 91 ? 15.521 -12.929 -4.159 1.00 90.38 91 PHE A N 1
ATOM 734 C CA . PHE A 1 91 ? 16.786 -13.171 -3.465 1.00 90.38 91 PHE A CA 1
ATOM 735 C C . PHE A 1 91 ? 17.524 -11.870 -3.116 1.00 90.38 91 PHE A C 1
ATOM 737 O O . PHE A 1 91 ? 18.075 -11.736 -2.024 1.00 90.38 91 PHE A O 1
ATOM 744 N N . THR A 1 92 ? 17.515 -10.893 -4.024 1.00 91.75 92 THR A N 1
ATOM 745 C CA . THR A 1 92 ? 18.214 -9.606 -3.850 1.00 91.75 92 THR A CA 1
ATOM 746 C C . THR A 1 92 ? 17.410 -8.566 -3.061 1.00 91.75 92 THR A C 1
ATOM 748 O O . THR A 1 92 ? 17.957 -7.536 -2.653 1.00 91.75 92 THR A O 1
ATOM 751 N N . ASN A 1 93 ? 16.132 -8.829 -2.774 1.00 88.81 93 ASN A N 1
ATOM 752 C CA . ASN A 1 93 ? 15.278 -7.928 -2.012 1.00 88.81 93 ASN A CA 1
ATOM 753 C C . ASN A 1 93 ? 15.686 -7.855 -0.528 1.00 88.81 93 ASN A C 1
ATOM 755 O O . ASN A 1 93 ? 15.267 -8.662 0.308 1.00 88.81 93 ASN A O 1
ATOM 759 N N . LYS A 1 94 ? 16.426 -6.801 -0.168 1.00 86.62 94 LYS A N 1
ATOM 760 C CA . LYS A 1 94 ? 16.833 -6.509 1.220 1.00 86.62 94 LYS A CA 1
ATOM 761 C C . LYS A 1 94 ? 15.647 -6.363 2.186 1.00 86.62 94 LYS A C 1
ATOM 763 O O . LYS A 1 94 ? 15.784 -6.679 3.366 1.00 86.62 94 LYS A O 1
ATOM 768 N N . ALA A 1 95 ? 14.481 -5.941 1.695 1.00 85.25 95 ALA A N 1
ATOM 769 C CA . ALA A 1 95 ? 13.254 -5.799 2.475 1.00 85.25 95 ALA A CA 1
ATOM 770 C C . ALA A 1 95 ? 12.452 -7.110 2.608 1.00 85.25 95 ALA A C 1
ATOM 772 O O . ALA A 1 95 ? 11.457 -7.151 3.333 1.00 85.25 95 ALA A O 1
ATOM 773 N N . GLY A 1 96 ? 12.881 -8.212 1.979 1.00 85.12 96 GLY A N 1
ATOM 774 C CA . GLY A 1 96 ? 12.134 -9.478 1.961 1.00 85.12 96 GLY A CA 1
ATOM 775 C C . GLY A 1 96 ? 11.843 -10.068 3.349 1.00 85.12 96 GLY A C 1
ATOM 776 O O . GLY A 1 96 ? 10.867 -10.793 3.531 1.00 85.12 96 GLY A O 1
ATOM 777 N N . LYS A 1 97 ? 12.642 -9.715 4.366 1.00 89.75 97 LYS A N 1
ATOM 778 C CA . LYS A 1 97 ? 12.455 -10.177 5.754 1.00 89.75 97 LYS A CA 1
ATOM 779 C C . LYS A 1 97 ? 11.468 -9.334 6.569 1.00 89.75 97 LYS A C 1
ATOM 781 O O . LYS A 1 97 ? 11.027 -9.806 7.618 1.00 89.75 97 LYS A O 1
ATOM 786 N N . ILE A 1 98 ? 11.097 -8.138 6.104 1.00 91.12 98 ILE A N 1
ATOM 787 C CA . ILE A 1 98 ? 10.226 -7.209 6.846 1.00 91.12 98 ILE A CA 1
ATOM 788 C C . ILE A 1 98 ? 8.871 -7.856 7.130 1.00 91.12 98 ILE A C 1
ATOM 790 O O . ILE A 1 98 ? 8.441 -7.887 8.278 1.00 91.12 98 ILE A O 1
ATOM 794 N N . ILE A 1 99 ? 8.246 -8.472 6.125 1.00 92.31 99 ILE A N 1
ATOM 795 C CA . ILE A 1 99 ? 6.924 -9.105 6.267 1.00 92.31 99 ILE A CA 1
ATOM 796 C C . ILE A 1 99 ? 6.957 -10.200 7.338 1.00 92.31 99 ILE A C 1
ATOM 798 O O . ILE A 1 99 ? 6.095 -10.254 8.213 1.00 92.31 99 ILE A O 1
ATOM 802 N N . SER A 1 100 ? 7.976 -11.070 7.306 1.00 91.12 100 SER A N 1
ATOM 803 C CA . SER A 1 100 ? 8.107 -12.127 8.313 1.00 91.12 100 SER A CA 1
ATOM 804 C C . SER A 1 100 ? 8.343 -11.557 9.707 1.00 91.12 100 SER A C 1
ATOM 806 O O . SER A 1 100 ? 7.899 -12.178 10.674 1.00 91.12 100 SER A O 1
ATOM 808 N N . HIS A 1 101 ? 9.081 -10.455 9.823 1.00 93.81 101 HIS A N 1
ATOM 809 C CA . HIS A 1 101 ? 9.308 -9.799 11.100 1.00 93.81 101 HIS A CA 1
ATOM 810 C C . HIS A 1 101 ? 8.000 -9.206 11.635 1.00 93.81 101 HIS A C 1
ATOM 812 O O . HIS A 1 101 ? 7.575 -9.584 12.720 1.00 93.81 101 HIS A O 1
ATOM 818 N N . VAL A 1 102 ? 7.314 -8.378 10.843 1.00 93.94 102 VAL A N 1
ATOM 819 C CA . VAL A 1 102 ? 6.031 -7.752 11.198 1.00 93.94 102 VAL A CA 1
ATOM 820 C C . VAL A 1 102 ? 5.009 -8.806 11.619 1.00 93.94 102 VAL A C 1
ATOM 822 O O . VAL A 1 102 ? 4.475 -8.737 12.723 1.00 93.94 102 VAL A O 1
ATOM 825 N N . ARG A 1 103 ? 4.809 -9.851 10.806 1.00 93.81 103 ARG A N 1
ATOM 826 C CA . ARG A 1 103 ? 3.865 -10.935 11.115 1.00 93.81 103 ARG A CA 1
ATOM 827 C C . ARG A 1 103 ? 4.118 -11.560 12.488 1.00 93.81 103 ARG A C 1
ATOM 829 O O . ARG A 1 103 ? 3.168 -11.811 13.220 1.00 93.81 103 ARG A O 1
ATOM 836 N N . LYS A 1 104 ? 5.385 -11.799 12.845 1.00 92.19 104 LYS A N 1
ATOM 837 C CA . LYS A 1 104 ? 5.767 -12.388 14.139 1.00 92.19 104 LYS A CA 1
ATOM 838 C C . LYS A 1 104 ? 5.644 -11.394 15.292 1.00 92.19 104 LYS A C 1
ATOM 840 O O . LYS A 1 104 ? 5.221 -11.786 16.372 1.00 92.19 104 LYS A O 1
ATOM 845 N N . SER A 1 105 ? 6.024 -10.139 15.069 1.00 93.19 105 SER A N 1
ATOM 846 C CA . SER A 1 105 ? 6.091 -9.114 16.112 1.00 93.19 105 SER A CA 1
ATOM 847 C C . SER A 1 105 ? 4.713 -8.607 16.533 1.00 93.19 105 SER A C 1
ATOM 849 O O . SER A 1 105 ? 4.505 -8.355 17.716 1.00 93.19 105 SER A O 1
ATOM 851 N N . VAL A 1 106 ? 3.772 -8.475 15.591 1.00 90.12 106 VAL A N 1
ATOM 852 C CA . VAL A 1 106 ? 2.440 -7.900 15.862 1.00 90.12 106 VAL A CA 1
ATOM 853 C C . VAL A 1 106 ? 1.284 -8.879 15.651 1.00 90.12 106 VAL A C 1
ATOM 855 O O . VAL A 1 106 ? 0.130 -8.501 15.818 1.00 90.12 106 VAL A O 1
ATOM 858 N N . ASN A 1 107 ? 1.565 -10.141 15.306 1.00 91.38 107 ASN A N 1
ATOM 859 C CA . ASN A 1 107 ? 0.542 -11.149 15.001 1.00 91.38 107 ASN A CA 1
ATOM 860 C C . ASN A 1 107 ? -0.457 -10.669 13.925 1.00 91.38 107 ASN A C 1
ATOM 862 O O . ASN A 1 107 ? -1.672 -10.795 14.074 1.00 91.38 107 ASN A O 1
ATOM 866 N N . ALA A 1 108 ? 0.068 -10.060 12.858 1.00 91.88 108 ALA A N 1
ATOM 867 C CA . ALA A 1 108 ? -0.738 -9.496 11.780 1.00 91.88 108 ALA A CA 1
ATOM 868 C C . ALA A 1 108 ? -1.406 -10.593 10.930 1.00 91.88 108 ALA A C 1
ATOM 870 O O . ALA A 1 108 ? -0.731 -11.436 10.328 1.00 91.88 108 ALA A O 1
ATOM 871 N N . GLU A 1 109 ? -2.735 -10.539 10.850 1.00 91.69 109 GLU A N 1
ATOM 872 C CA . GLU A 1 109 ? -3.558 -11.331 9.933 1.00 91.69 109 GLU A CA 1
ATOM 873 C C . GLU A 1 109 ? -3.314 -10.902 8.480 1.00 91.69 109 GLU A C 1
ATOM 875 O O . GLU A 1 109 ? -3.112 -9.719 8.212 1.00 91.69 109 GLU A O 1
ATOM 880 N N . LEU A 1 110 ? -3.302 -11.863 7.544 1.00 91.69 110 LEU A N 1
ATOM 881 C CA . LEU A 1 110 ? -3.078 -11.619 6.108 1.00 91.69 110 LEU A CA 1
ATOM 882 C C . LEU A 1 110 ? -1.892 -10.671 5.827 1.00 91.69 110 LEU A C 1
ATOM 884 O O . LEU A 1 110 ? -1.923 -9.847 4.914 1.00 91.69 110 LEU A O 1
ATOM 888 N N . CYS A 1 111 ? -0.818 -10.800 6.617 1.00 93.88 111 CYS A N 1
ATOM 889 C CA . CYS A 1 111 ? 0.353 -9.931 6.535 1.00 93.88 111 CYS A CA 1
ATOM 890 C C . CYS A 1 111 ? 1.131 -10.178 5.231 1.00 93.88 111 CYS A C 1
ATOM 892 O O . CYS A 1 111 ? 1.997 -11.057 5.158 1.00 93.88 111 CYS A O 1
ATOM 894 N N . THR A 1 112 ? 0.783 -9.420 4.195 1.00 93.50 112 THR A N 1
ATOM 895 C CA . THR A 1 112 ? 1.417 -9.377 2.871 1.00 93.50 112 THR A CA 1
ATOM 896 C C . THR A 1 112 ? 2.212 -8.076 2.692 1.00 93.50 112 THR A C 1
ATOM 898 O O . THR A 1 112 ? 2.239 -7.221 3.576 1.00 93.50 112 THR A O 1
ATOM 901 N N . GLN A 1 113 ? 2.843 -7.880 1.528 1.00 93.00 113 GLN A N 1
ATOM 902 C CA . GLN A 1 113 ? 3.440 -6.581 1.182 1.00 93.00 113 GLN A CA 1
ATOM 903 C C . GLN A 1 113 ? 2.399 -5.455 1.188 1.00 93.00 113 GLN A C 1
ATOM 905 O O . GLN A 1 113 ? 2.684 -4.368 1.680 1.00 93.00 113 GLN A O 1
ATOM 910 N N . ALA A 1 114 ? 1.198 -5.725 0.667 1.00 93.25 114 ALA A N 1
ATOM 911 C CA . ALA A 1 114 ? 0.086 -4.781 0.650 1.00 93.25 114 ALA A CA 1
ATOM 912 C C . ALA A 1 114 ? -0.319 -4.380 2.077 1.00 93.25 114 ALA A C 1
ATOM 914 O O . ALA A 1 114 ? -0.436 -3.193 2.369 1.00 93.25 114 ALA A O 1
ATOM 915 N N . TRP A 1 115 ? -0.398 -5.352 2.991 1.00 95.81 115 TRP A N 1
ATOM 916 C CA . TRP A 1 115 ? -0.653 -5.092 4.410 1.00 95.81 115 TRP A CA 1
ATOM 917 C C . TRP A 1 115 ? 0.374 -4.115 4.997 1.00 95.81 115 TRP A C 1
ATOM 919 O O . TRP A 1 115 ? -0.010 -3.117 5.604 1.00 95.81 115 TRP A O 1
ATOM 929 N N . CYS A 1 116 ? 1.674 -4.373 4.782 1.00 95.56 116 CYS A N 1
ATOM 930 C CA . CYS A 1 116 ? 2.755 -3.531 5.311 1.00 95.56 116 CYS A CA 1
ATOM 931 C C . CYS A 1 116 ? 2.709 -2.114 4.738 1.00 95.56 116 CYS A C 1
ATOM 933 O O . CYS A 1 116 ? 2.798 -1.162 5.506 1.00 95.56 116 CYS A O 1
ATOM 935 N N . LYS A 1 117 ? 2.510 -1.981 3.420 1.00 94.06 117 LYS A N 1
ATOM 936 C CA . LYS A 1 117 ? 2.373 -0.679 2.752 1.00 94.06 117 LYS A CA 1
ATOM 937 C C . LYS A 1 117 ? 1.217 0.119 3.344 1.00 94.06 117 LYS A C 1
ATOM 939 O O . LYS A 1 117 ? 1.401 1.264 3.732 1.00 94.06 117 LYS A O 1
ATOM 944 N N . PHE A 1 118 ? 0.037 -0.488 3.461 1.00 96.19 118 PHE A N 1
ATOM 945 C CA . PHE A 1 118 ? -1.123 0.218 3.996 1.00 96.19 118 PHE A CA 1
ATOM 946 C C . PHE A 1 118 ? -0.966 0.564 5.477 1.00 96.19 118 PHE A C 1
ATOM 948 O O . PHE A 1 118 ? -1.347 1.651 5.898 1.00 96.19 118 PHE A O 1
ATOM 955 N N . HIS A 1 119 ? -0.344 -0.322 6.259 1.00 95.88 119 HIS A N 1
ATOM 956 C CA . HIS A 1 119 ? -0.079 -0.054 7.670 1.00 95.88 119 HIS A CA 1
ATOM 957 C C . HIS A 1 119 ? 0.873 1.131 7.859 1.00 95.88 119 HIS A C 1
ATOM 959 O O . HIS A 1 119 ? 0.645 1.981 8.715 1.00 95.88 119 HIS A O 1
ATOM 965 N N . GLU A 1 120 ? 1.921 1.212 7.039 1.00 93.69 120 GLU A N 1
ATOM 966 C CA . GLU A 1 120 ? 2.838 2.350 7.026 1.00 93.69 120 GLU A CA 1
ATOM 967 C C . GLU A 1 120 ? 2.106 3.651 6.681 1.00 93.69 120 GLU A C 1
ATOM 969 O O . GLU A 1 120 ? 2.290 4.648 7.377 1.00 93.69 120 GLU A O 1
ATOM 974 N N . ILE A 1 121 ? 1.212 3.635 5.685 1.00 94.56 121 ILE A N 1
ATOM 975 C CA . ILE A 1 121 ? 0.388 4.801 5.329 1.00 94.56 121 ILE A CA 1
ATOM 976 C C . ILE A 1 121 ? -0.500 5.227 6.511 1.00 94.56 121 ILE A C 1
ATOM 978 O O . ILE A 1 121 ? -0.513 6.407 6.851 1.00 94.56 121 ILE A O 1
ATOM 982 N N . LEU A 1 122 ? -1.193 4.294 7.175 1.00 94.56 122 LEU A N 1
ATOM 983 C CA . LEU A 1 122 ? -2.036 4.589 8.345 1.00 94.56 122 LEU A CA 1
ATOM 984 C C . LEU A 1 122 ? -1.252 5.214 9.508 1.00 94.56 122 LEU A C 1
ATOM 986 O O . LEU A 1 122 ? -1.781 6.051 10.236 1.00 94.56 122 LEU A O 1
ATOM 990 N N . CYS A 1 123 ? 0.002 4.807 9.699 1.00 92.06 123 CYS A N 1
ATOM 991 C CA . CYS A 1 123 ? 0.872 5.366 10.732 1.00 92.06 123 CYS A CA 1
ATOM 992 C C . CYS A 1 123 ? 1.502 6.708 10.329 1.00 92.06 123 CYS A C 1
ATOM 994 O O . CYS A 1 123 ? 1.863 7.490 11.206 1.00 92.06 123 CYS A O 1
ATOM 996 N N . SER A 1 124 ? 1.649 6.970 9.028 1.00 91.25 124 SER A N 1
ATOM 997 C CA . SER A 1 124 ? 2.350 8.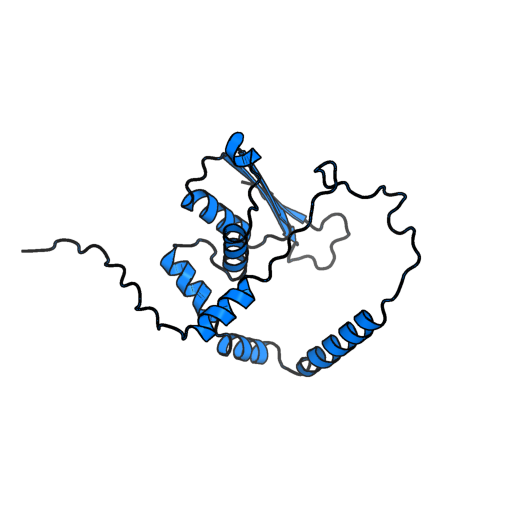151 8.503 1.00 91.25 124 SER A CA 1
ATOM 998 C C . SER A 1 124 ? 1.413 9.317 8.194 1.00 91.25 124 SER A C 1
ATOM 1000 O O . SER A 1 124 ? 1.837 10.471 8.233 1.00 91.25 124 SER A O 1
ATOM 1002 N N . PHE A 1 125 ? 0.145 9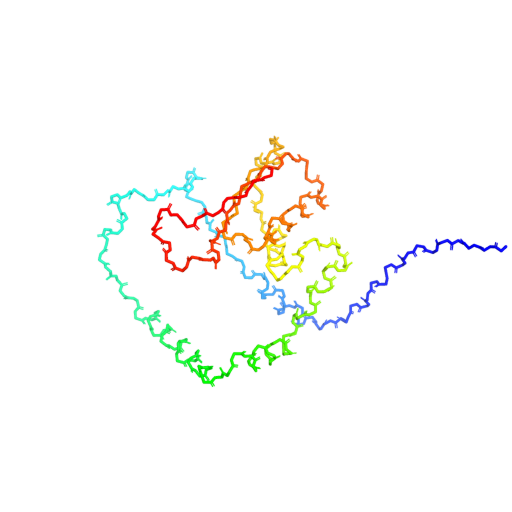.034 7.889 1.00 90.50 125 PHE A N 1
ATOM 1003 C CA . PHE A 1 125 ? -0.827 10.028 7.442 1.00 90.50 125 PHE A CA 1
ATOM 1004 C C . PHE A 1 125 ? -2.135 9.947 8.242 1.00 90.50 125 PHE A C 1
ATOM 1006 O O . PHE A 1 125 ? -2.589 8.849 8.570 1.00 90.50 125 PHE A O 1
ATOM 1013 N N . PRO A 1 126 ? -2.797 11.089 8.511 1.00 88.94 126 PRO A N 1
ATOM 1014 C CA . PRO A 1 126 ? -4.080 11.132 9.210 1.00 88.94 126 PRO A CA 1
ATOM 1015 C C . PRO A 1 126 ? -5.229 10.709 8.278 1.00 88.94 126 PRO A C 1
ATOM 1017 O O . PRO A 1 126 ? -6.043 11.526 7.858 1.00 88.94 126 PRO A O 1
ATOM 1020 N N . LEU A 1 127 ? -5.272 9.424 7.913 1.00 90.81 127 LEU A N 1
ATOM 1021 C CA . LEU A 1 127 ? -6.273 8.880 6.988 1.00 90.81 127 LEU A CA 1
ATOM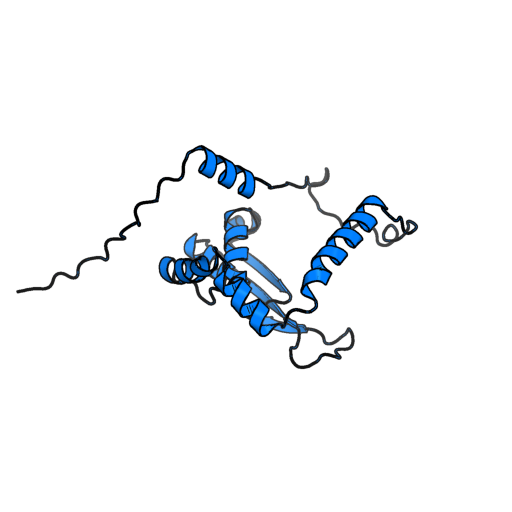 1022 C C . LEU A 1 127 ? -7.671 8.754 7.598 1.00 90.81 127 LEU A C 1
ATOM 1024 O O . LEU A 1 127 ? -8.659 8.808 6.871 1.00 90.81 127 LEU A O 1
ATOM 1028 N N . ILE A 1 128 ? -7.764 8.539 8.912 1.00 91.38 128 ILE A N 1
ATOM 1029 C CA . ILE A 1 128 ? -9.053 8.412 9.594 1.00 91.38 128 ILE A CA 1
ATOM 1030 C C . ILE A 1 128 ? -9.607 9.825 9.826 1.00 91.38 128 ILE A C 1
ATOM 1032 O O . ILE A 1 128 ? -8.952 10.606 10.522 1.00 91.38 128 ILE A O 1
ATOM 1036 N N . PRO A 1 129 ? -10.794 10.164 9.288 1.00 88.50 129 PRO A N 1
ATOM 1037 C CA . PRO A 1 129 ? -11.384 11.486 9.470 1.00 88.50 129 PRO A CA 1
ATOM 1038 C C . PRO A 1 129 ? -11.627 11.792 10.948 1.00 88.50 129 PRO A C 1
ATOM 1040 O O . PRO A 1 129 ? -12.039 10.913 11.710 1.00 88.50 129 PRO A O 1
ATOM 1043 N N . GLN A 1 130 ? -11.423 13.044 11.361 1.00 86.12 130 GLN A N 1
ATOM 1044 C CA . GLN A 1 130 ? -11.606 13.460 12.755 1.00 86.12 130 GLN A CA 1
ATOM 1045 C C . GLN A 1 130 ? -13.051 13.229 13.233 1.00 86.12 130 GLN A C 1
ATOM 1047 O O . GLN A 1 130 ? -13.292 12.915 14.398 1.00 86.12 130 GLN A O 1
ATOM 1052 N N . GLU A 1 131 ? -14.013 13.322 12.319 1.00 88.50 131 GLU A N 1
ATOM 1053 C CA . GLU A 1 131 ? -15.435 13.079 12.541 1.00 88.50 131 GLU A CA 1
ATOM 1054 C C . GLU A 1 131 ? -15.698 11.634 12.981 1.00 88.50 131 GLU A C 1
ATOM 1056 O O . GLU A 1 131 ? -16.597 11.391 13.785 1.00 88.50 131 GLU A O 1
ATOM 1061 N N . ALA A 1 132 ? -14.891 10.670 12.523 1.00 90.31 132 ALA A N 1
ATOM 1062 C CA . ALA A 1 132 ? -15.014 9.278 12.947 1.00 90.31 132 ALA A CA 1
ATOM 1063 C C . ALA A 1 132 ? -14.666 9.105 14.436 1.00 90.31 132 ALA A C 1
ATOM 1065 O O . ALA A 1 132 ? -15.299 8.302 15.121 1.00 90.31 132 ALA A O 1
ATOM 1066 N N . PHE A 1 133 ? -13.723 9.903 14.959 1.00 85.88 133 PHE A N 1
ATOM 1067 C CA . PHE A 1 133 ? -13.390 9.931 16.390 1.00 85.88 133 PHE A CA 1
ATOM 1068 C C . PHE A 1 133 ? -14.525 10.535 17.225 1.00 85.88 133 PHE A C 1
ATOM 1070 O O . PHE A 1 133 ? -14.749 10.111 18.354 1.00 85.88 133 PHE A O 1
ATOM 1077 N N . GLN A 1 134 ? -15.225 11.537 16.686 1.00 87.50 134 GLN A N 1
ATOM 1078 C CA . GLN A 1 134 ? -16.306 12.239 17.387 1.00 87.50 134 GLN A CA 1
ATOM 1079 C C . GLN A 1 134 ? -17.603 11.427 17.391 1.00 87.50 134 GLN A C 1
ATOM 1081 O O . GLN A 1 134 ? -18.273 11.324 18.415 1.00 87.50 134 GLN A O 1
ATOM 1086 N N . ASN A 1 135 ? -17.939 10.835 16.245 1.00 89.88 135 ASN A N 1
ATOM 1087 C CA . ASN A 1 135 ? -19.200 10.131 16.033 1.00 89.88 135 ASN A CA 1
ATOM 1088 C C . ASN A 1 135 ? -19.121 8.640 16.389 1.00 89.88 135 ASN A C 1
ATOM 1090 O O . ASN A 1 135 ? -20.152 7.968 16.396 1.00 89.88 135 ASN A O 1
ATOM 1094 N N . GLY A 1 136 ? -17.916 8.111 16.637 1.00 91.38 136 GLY A N 1
ATOM 1095 C CA . GLY A 1 136 ? -17.691 6.696 16.938 1.00 91.38 136 GLY A CA 1
ATOM 1096 C C . GLY A 1 136 ? -18.058 5.768 15.780 1.00 91.38 136 GLY A C 1
ATOM 1097 O O . GLY A 1 136 ? -18.409 4.614 16.006 1.00 91.38 136 GLY A O 1
ATOM 1098 N N . LYS A 1 137 ? -18.022 6.259 14.537 1.00 94.50 137 LYS A N 1
ATOM 1099 C CA . LYS A 1 137 ? -18.407 5.497 13.343 1.00 94.50 137 LYS A CA 1
ATOM 1100 C C . LYS A 1 137 ? -17.400 5.705 12.234 1.00 94.50 137 LYS A C 1
ATOM 1102 O O . LYS A 1 137 ? -17.056 6.842 11.916 1.00 94.50 137 LYS A O 1
ATOM 1107 N N . LEU A 1 138 ? -16.975 4.608 11.623 1.00 95.69 138 LEU A N 1
ATOM 1108 C CA . LEU A 1 138 ? -16.091 4.619 10.470 1.00 95.69 138 LEU A CA 1
ATOM 1109 C C . LEU A 1 138 ? -16.727 3.802 9.353 1.00 95.69 138 LEU A C 1
ATOM 1111 O O . LEU A 1 138 ? -17.066 2.641 9.553 1.00 95.69 138 LEU A O 1
ATOM 1115 N N . ASN A 1 139 ? -16.836 4.399 8.172 1.00 94.69 139 ASN A N 1
ATOM 1116 C CA . ASN A 1 139 ? -17.231 3.699 6.958 1.00 94.69 139 ASN A CA 1
ATOM 1117 C C . ASN A 1 139 ? -16.052 3.718 5.989 1.00 94.69 139 ASN A C 1
ATOM 1119 O O . ASN A 1 139 ? -15.459 4.778 5.780 1.00 94.69 139 ASN A O 1
ATOM 1123 N N . SER A 1 140 ? -15.706 2.575 5.403 1.00 94.62 140 SER A N 1
ATOM 1124 C CA . SER A 1 140 ? -14.678 2.519 4.360 1.00 94.62 140 SER A CA 1
ATOM 1125 C C . SER A 1 140 ? -15.082 1.652 3.173 1.00 94.62 140 SER A C 1
ATOM 1127 O O . SER A 1 140 ? -15.812 0.673 3.310 1.00 94.62 140 SER A O 1
ATOM 1129 N N . LEU A 1 141 ? -14.602 2.050 1.996 1.00 93.69 141 LEU A N 1
ATOM 1130 C CA . LEU A 1 141 ? -14.763 1.338 0.734 1.00 93.69 141 LEU A CA 1
ATOM 1131 C C . LEU A 1 141 ? -13.380 0.890 0.257 1.00 93.69 141 LEU A C 1
ATOM 1133 O O . LEU A 1 141 ? -12.473 1.717 0.168 1.00 93.69 141 LEU A O 1
ATOM 1137 N N . HIS A 1 142 ? -13.224 -0.397 -0.047 1.00 92.50 142 HIS A N 1
ATOM 1138 C CA . HIS A 1 142 ? -11.957 -0.979 -0.498 1.00 92.50 142 HIS A CA 1
ATOM 1139 C C . HIS A 1 142 ? -12.115 -1.528 -1.912 1.00 92.50 142 HIS A C 1
ATOM 1141 O O . HIS A 1 142 ? -12.790 -2.536 -2.125 1.00 92.50 142 HIS A O 1
ATOM 1147 N N . LEU A 1 143 ? -11.511 -0.846 -2.884 1.00 89.88 143 LEU A N 1
ATOM 1148 C CA . LEU A 1 143 ? -11.603 -1.225 -4.290 1.00 89.88 143 LEU A CA 1
ATOM 1149 C C . LEU A 1 143 ? -10.431 -2.118 -4.706 1.00 89.88 143 LEU A C 1
ATOM 1151 O O . LEU A 1 143 ? -9.292 -1.847 -4.331 1.00 89.88 143 LEU A O 1
ATOM 1155 N N . CYS A 1 144 ? -10.704 -3.141 -5.522 1.00 84.31 144 CYS A N 1
ATOM 1156 C CA . CYS A 1 144 ? -9.705 -4.117 -5.990 1.00 84.31 144 CYS A CA 1
ATOM 1157 C C . CYS A 1 144 ? -8.975 -4.831 -4.840 1.00 84.31 144 CYS A C 1
ATOM 1159 O O . CYS A 1 144 ? -7.773 -5.084 -4.900 1.00 84.31 144 CYS A O 1
ATOM 1161 N N . GLU A 1 145 ? -9.707 -5.140 -3.777 1.00 84.38 145 GLU A N 1
ATOM 1162 C CA . GLU A 1 145 ? -9.110 -5.413 -2.475 1.00 84.38 145 GLU A CA 1
ATOM 1163 C C . GLU A 1 145 ? -8.567 -6.838 -2.317 1.00 84.38 145 GLU A C 1
ATOM 1165 O O . GLU A 1 145 ? -7.791 -7.093 -1.395 1.00 84.38 145 GLU A O 1
ATOM 1170 N N . ALA A 1 146 ? -8.938 -7.796 -3.178 1.00 79.56 146 ALA A N 1
ATOM 1171 C CA . ALA A 1 146 ? -8.529 -9.186 -2.968 1.00 79.56 146 ALA A CA 1
ATOM 1172 C C . ALA A 1 146 ? -6.994 -9.313 -2.873 1.00 79.56 146 ALA A C 1
ATOM 1174 O O . ALA A 1 146 ? -6.275 -8.831 -3.751 1.00 79.56 146 ALA A O 1
ATOM 1175 N N . PRO A 1 147 ? -6.465 -9.987 -1.833 1.00 85.94 147 PRO A N 1
ATOM 1176 C CA . PRO A 1 147 ? -7.155 -10.903 -0.914 1.00 85.94 147 PRO A CA 1
ATOM 1177 C C . PRO A 1 147 ? -7.681 -10.304 0.415 1.00 85.94 147 PRO A C 1
ATOM 1179 O O . PRO A 1 147 ? -8.012 -11.078 1.308 1.00 85.94 147 PRO A O 1
ATOM 1182 N N . GLY A 1 148 ? -7.735 -8.982 0.607 1.00 90.94 148 GLY A N 1
ATOM 1183 C CA . GLY A 1 148 ? -8.209 -8.350 1.856 1.00 90.94 148 GLY A CA 1
ATOM 1184 C C . GLY A 1 148 ? -7.106 -7.789 2.758 1.00 90.94 148 GLY A C 1
ATOM 1185 O O . GLY A 1 148 ? -7.296 -7.638 3.967 1.00 90.94 148 GLY A O 1
ATOM 1186 N N . ALA A 1 149 ? -5.911 -7.549 2.213 1.00 94.56 149 ALA A N 1
ATOM 1187 C CA . ALA A 1 149 ? -4.747 -7.165 3.007 1.00 94.56 149 ALA A CA 1
ATOM 1188 C C . ALA A 1 149 ? -4.842 -5.747 3.599 1.00 94.56 149 ALA A C 1
ATOM 1190 O O . ALA A 1 149 ? -4.330 -5.526 4.701 1.00 94.56 149 ALA A O 1
ATOM 1191 N N . PHE A 1 150 ? -5.470 -4.793 2.905 1.00 95.62 150 PHE A N 1
ATOM 1192 C CA . PHE A 1 150 ? -5.655 -3.438 3.429 1.00 95.62 150 PHE A CA 1
ATOM 1193 C C . PHE A 1 150 ? -6.760 -3.432 4.482 1.00 95.62 150 PHE A C 1
ATOM 1195 O O . PHE A 1 150 ? -6.565 -2.838 5.543 1.00 95.62 150 PHE A O 1
ATOM 1202 N N . ILE A 1 151 ? -7.853 -4.174 4.268 1.00 96.00 151 ILE A N 1
ATOM 1203 C CA . ILE A 1 151 ? -8.904 -4.367 5.282 1.00 96.00 151 ILE A CA 1
ATOM 1204 C C . ILE A 1 151 ? -8.305 -4.959 6.562 1.00 96.00 151 ILE A C 1
ATOM 1206 O O . ILE A 1 151 ? -8.501 -4.417 7.652 1.00 96.00 151 ILE A O 1
ATOM 1210 N N . ALA A 1 152 ? -7.533 -6.045 6.452 1.00 96.44 152 ALA A N 1
ATOM 1211 C CA . ALA A 1 152 ? -6.903 -6.685 7.606 1.00 96.44 152 ALA A CA 1
ATOM 1212 C C . ALA A 1 152 ? -5.932 -5.739 8.336 1.00 96.44 152 ALA A C 1
ATOM 1214 O O . ALA A 1 152 ? -5.856 -5.745 9.568 1.00 96.44 152 ALA A O 1
ATOM 1215 N N . SER A 1 153 ? -5.206 -4.901 7.593 1.00 96.94 153 SER A N 1
ATOM 1216 C CA . SER A 1 153 ? -4.312 -3.887 8.158 1.00 96.94 153 SER A CA 1
ATOM 1217 C C . SER A 1 153 ? -5.070 -2.760 8.865 1.00 96.94 153 SER A C 1
ATOM 1219 O O . SER A 1 153 ? -4.707 -2.408 9.991 1.00 96.94 153 SER A O 1
ATOM 1221 N N . LEU A 1 154 ? -6.173 -2.267 8.285 1.00 96.38 154 LEU A N 1
ATOM 1222 C CA . LEU A 1 154 ? -7.049 -1.276 8.916 1.00 96.38 154 LEU A CA 1
ATOM 1223 C C . LEU A 1 154 ? -7.639 -1.813 10.220 1.00 96.38 154 LEU A C 1
ATOM 1225 O O . LEU A 1 154 ? -7.533 -1.170 11.259 1.00 96.38 154 LEU A O 1
ATOM 1229 N N . ASN A 1 155 ? -8.185 -3.030 10.187 1.00 95.69 155 ASN A N 1
ATOM 1230 C CA . ASN A 1 155 ? -8.709 -3.716 11.366 1.00 95.69 155 ASN A CA 1
ATOM 1231 C C . ASN A 1 155 ? -7.665 -3.784 12.486 1.00 95.69 155 ASN A C 1
ATOM 1233 O O . ASN A 1 155 ? -7.946 -3.466 13.643 1.00 95.69 155 ASN A O 1
ATOM 1237 N N . HIS A 1 156 ? -6.446 -4.203 12.131 1.00 95.94 156 HIS A N 1
ATOM 1238 C CA . HIS A 1 156 ? -5.343 -4.307 13.073 1.00 95.94 156 HIS A CA 1
ATOM 1239 C C . HIS A 1 156 ? -5.006 -2.944 13.681 1.00 95.94 156 HIS A C 1
ATOM 1241 O O . HIS A 1 156 ? -4.867 -2.848 14.897 1.00 95.94 156 HIS A 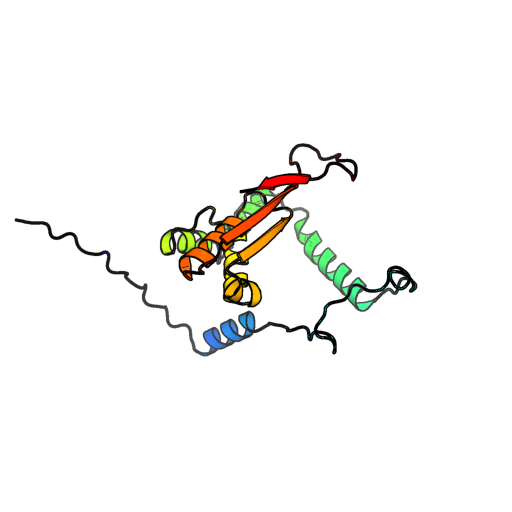O 1
ATOM 1247 N N . TYR A 1 157 ? -4.929 -1.897 12.857 1.00 95.56 157 TYR A N 1
ATOM 1248 C CA . TYR A 1 157 ? -4.653 -0.531 13.294 1.00 95.56 157 TYR A CA 1
ATOM 1249 C C . TYR A 1 157 ? -5.723 0.003 14.257 1.00 95.56 157 TYR A C 1
ATOM 1251 O O . TYR A 1 157 ? -5.386 0.484 15.338 1.00 95.56 157 TYR A O 1
ATOM 1259 N N . LEU A 1 158 ? -7.008 -0.127 13.913 1.00 94.62 158 LEU A N 1
ATOM 1260 C CA . LEU A 1 158 ? -8.115 0.349 14.752 1.00 94.62 158 LEU A CA 1
ATOM 1261 C C . LEU A 1 158 ? -8.111 -0.346 16.120 1.00 94.62 158 LEU A C 1
ATOM 1263 O O . LEU A 1 158 ? -8.230 0.302 17.161 1.00 94.62 158 LEU A O 1
ATOM 1267 N N . LYS A 1 159 ? -7.899 -1.669 16.133 1.00 93.31 159 LYS A N 1
ATOM 1268 C CA . LYS A 1 159 ? -7.841 -2.457 17.371 1.00 93.31 159 LYS A CA 1
ATOM 1269 C C . LYS A 1 159 ? -6.601 -2.149 18.207 1.00 93.31 159 LYS A C 1
ATOM 1271 O O . LYS A 1 159 ? -6.715 -2.038 19.428 1.00 93.31 159 LYS A O 1
ATOM 1276 N N . SER A 1 160 ? -5.429 -2.003 17.587 1.00 92.25 160 SER A N 1
ATOM 1277 C CA . SER A 1 160 ? -4.177 -1.738 18.307 1.00 92.25 160 SER A CA 1
ATOM 1278 C C . SER A 1 160 ? -4.158 -0.350 18.950 1.00 92.25 160 SER A C 1
ATOM 1280 O O . SER A 1 160 ? -3.668 -0.205 20.071 1.00 92.25 160 SER A O 1
ATOM 1282 N N . HIS A 1 161 ? -4.783 0.640 18.308 1.00 90.56 161 HIS A N 1
ATOM 1283 C CA . HIS A 1 161 ? -4.927 2.000 18.833 1.00 90.56 161 HIS A CA 1
ATOM 1284 C C . HIS A 1 161 ? -6.145 2.174 19.753 1.00 90.56 161 HIS A C 1
ATOM 1286 O O . HIS A 1 161 ? -6.397 3.281 20.224 1.00 90.56 161 HIS A O 1
ATOM 1292 N N . ARG A 1 162 ? -6.886 1.091 20.046 1.00 88.88 162 ARG A N 1
ATOM 1293 C CA . ARG A 1 162 ? -8.125 1.108 20.846 1.00 88.88 162 ARG A CA 1
ATOM 1294 C C . ARG A 1 162 ? -9.131 2.149 20.352 1.00 88.88 162 ARG A C 1
ATOM 1296 O O . ARG A 1 162 ? -9.773 2.815 21.159 1.00 88.88 162 ARG A O 1
ATOM 1303 N N . PHE A 1 163 ? -9.248 2.293 19.037 1.00 87.81 163 PHE A N 1
ATOM 1304 C CA . PHE A 1 163 ? -10.159 3.243 18.420 1.00 87.81 163 PHE A CA 1
ATOM 1305 C C . PHE A 1 163 ? -11.611 2.794 18.674 1.00 87.81 163 PHE A C 1
ATOM 1307 O O . PHE A 1 163 ? -12.005 1.730 18.188 1.00 87.81 163 PHE A O 1
ATOM 1314 N N . PRO A 1 164 ? -12.401 3.538 19.471 1.00 83.75 164 PRO A N 1
ATOM 1315 C CA . PRO A 1 164 ? -13.733 3.110 19.872 1.00 83.75 164 PRO A CA 1
ATOM 1316 C C . PRO A 1 164 ? -14.739 3.495 18.784 1.00 83.75 164 PRO A C 1
ATOM 1318 O O . PRO A 1 164 ? -15.419 4.513 18.897 1.00 83.75 164 PRO A O 1
ATOM 1321 N N . CYS A 1 165 ? -14.814 2.703 17.713 1.00 89.00 165 CYS A N 1
ATOM 1322 C CA . CYS A 1 165 ? -15.819 2.908 16.676 1.00 89.00 165 CYS A CA 1
ATOM 1323 C C . CYS A 1 165 ? -16.524 1.634 16.233 1.00 89.00 165 CYS A C 1
ATOM 1325 O O . CYS A 1 165 ? -15.933 0.552 16.200 1.00 89.00 165 CYS A O 1
ATOM 1327 N N . ASP A 1 166 ? -17.737 1.829 15.733 1.00 92.31 166 ASP A N 1
ATOM 1328 C CA . ASP A 1 166 ? -18.399 0.883 14.851 1.00 92.31 166 ASP A CA 1
ATOM 1329 C C . ASP A 1 166 ? -17.839 1.075 13.440 1.00 92.31 166 ASP A C 1
ATOM 1331 O O . ASP A 1 166 ? -18.068 2.100 12.789 1.00 92.31 166 ASP A O 1
ATOM 1335 N N . TRP A 1 167 ? -17.046 0.105 12.989 1.00 96.06 167 TRP A N 1
ATOM 1336 C CA . TRP A 1 167 ? -16.465 0.117 11.653 1.00 96.06 167 TRP A CA 1
ATOM 1337 C C . TRP A 1 167 ? -17.287 -0.760 10.709 1.00 96.06 167 TRP A C 1
ATOM 1339 O O . TRP A 1 167 ? -17.334 -1.975 10.882 1.00 96.06 167 TRP A O 1
ATOM 1349 N N . SER A 1 168 ? -17.914 -0.138 9.711 1.00 95.75 168 SER A N 1
ATOM 1350 C CA . SER A 1 168 ? -18.569 -0.819 8.589 1.00 95.75 168 SER A CA 1
ATOM 1351 C C . SER A 1 168 ? -17.721 -0.666 7.331 1.00 95.75 168 SER A C 1
ATOM 1353 O O . SER A 1 168 ? -17.177 0.410 7.062 1.00 95.75 168 SER A O 1
ATOM 1355 N N . TRP A 1 169 ? -17.589 -1.727 6.542 1.00 94.81 169 TRP A N 1
ATOM 1356 C CA . TRP A 1 169 ? -16.848 -1.655 5.289 1.00 94.81 169 TRP A CA 1
ATOM 1357 C C . TRP A 1 169 ? -17.519 -2.433 4.170 1.00 94.81 169 TRP A C 1
ATOM 1359 O O . TRP A 1 169 ? -18.178 -3.448 4.385 1.00 94.81 169 TRP A O 1
ATOM 1369 N N . VAL A 1 170 ? -17.305 -1.937 2.956 1.00 93.44 170 VAL A N 1
ATOM 1370 C CA . VAL A 1 170 ? -17.660 -2.611 1.709 1.00 93.44 170 VAL A CA 1
ATOM 1371 C C . VAL A 1 170 ? -16.388 -2.759 0.897 1.00 93.44 170 VAL A C 1
ATOM 1373 O O . VAL A 1 170 ? -15.525 -1.878 0.907 1.00 93.44 170 VAL A O 1
ATOM 1376 N N . ALA A 1 171 ? -16.248 -3.880 0.212 1.00 89.75 171 ALA A N 1
ATOM 1377 C CA . ALA A 1 171 ? -15.121 -4.112 -0.661 1.00 89.75 171 ALA A CA 1
ATOM 1378 C C . ALA A 1 171 ? -15.567 -4.751 -1.960 1.00 89.75 171 ALA A C 1
ATOM 1380 O O . ALA A 1 171 ? -16.535 -5.509 -1.988 1.00 89.75 171 ALA A O 1
ATOM 1381 N N . ASN A 1 172 ? -14.816 -4.497 -3.021 1.00 87.00 172 ASN A N 1
ATOM 1382 C CA . ASN A 1 172 ? -14.942 -5.278 -4.232 1.00 87.00 172 ASN A CA 1
ATOM 1383 C C . ASN A 1 172 ? -13.601 -5.793 -4.722 1.00 87.00 172 ASN A C 1
ATOM 1385 O O . ASN A 1 172 ? -12.535 -5.266 -4.404 1.00 87.00 172 ASN A O 1
ATOM 1389 N N . THR A 1 173 ? -13.670 -6.820 -5.556 1.00 78.44 173 THR A N 1
ATOM 1390 C CA . THR A 1 173 ? -12.526 -7.293 -6.318 1.00 78.44 173 THR A CA 1
ATOM 1391 C C . THR A 1 173 ? -12.884 -7.503 -7.779 1.00 78.44 173 THR A C 1
ATOM 1393 O O . THR A 1 173 ? -14.058 -7.636 -8.133 1.00 78.44 173 THR A O 1
ATOM 1396 N N . LEU A 1 174 ? -11.855 -7.534 -8.620 1.00 73.31 174 LEU A N 1
ATOM 1397 C CA . LEU A 1 174 ? -11.979 -7.929 -10.016 1.00 73.31 174 LEU A CA 1
ATOM 1398 C C . LEU A 1 174 ? -12.224 -9.438 -10.086 1.00 73.31 174 LEU A C 1
ATOM 1400 O O . LEU A 1 174 ? -11.585 -10.206 -9.365 1.00 73.31 174 LEU A O 1
ATOM 1404 N N . ASN A 1 175 ? -13.138 -9.871 -10.957 1.00 65.69 175 ASN A N 1
ATOM 1405 C CA . ASN A 1 175 ? -13.374 -11.293 -11.196 1.00 65.69 175 ASN A CA 1
ATOM 1406 C C . ASN A 1 175 ? -12.132 -11.936 -11.854 1.00 65.69 175 ASN A C 1
ATOM 1408 O O . ASN A 1 175 ? -11.831 -11.608 -13.001 1.00 65.69 175 ASN A O 1
ATOM 1412 N N . PRO A 1 176 ? -11.428 -12.876 -11.190 1.00 57.41 176 PRO A N 1
ATOM 1413 C CA . PRO A 1 176 ? -10.203 -13.465 -11.732 1.00 57.41 176 PRO A CA 1
ATOM 1414 C C . PRO A 1 176 ? -10.452 -14.473 -12.867 1.00 57.41 176 PRO A C 1
ATOM 1416 O O . PRO A 1 176 ? -9.494 -14.954 -13.465 1.00 57.41 176 PRO A O 1
ATOM 1419 N N . TYR A 1 177 ? -11.712 -14.815 -13.163 1.00 57.50 177 TYR A N 1
ATOM 1420 C CA . TYR A 1 177 ? -12.090 -15.830 -14.154 1.00 57.50 177 TYR A CA 1
ATOM 1421 C C . TYR A 1 177 ? -12.674 -15.256 -15.450 1.00 57.50 177 TYR A C 1
ATOM 1423 O O . TYR A 1 177 ? -13.183 -16.015 -16.273 1.00 57.50 177 TYR A O 1
ATOM 1431 N N . HIS A 1 178 ? -12.650 -13.934 -15.636 1.00 55.78 178 HIS A N 1
ATOM 1432 C CA . HIS A 1 178 ? -13.308 -13.298 -16.775 1.00 55.78 178 HIS A CA 1
ATOM 1433 C C . HIS A 1 178 ? -12.450 -12.158 -17.338 1.00 55.78 178 HIS A C 1
ATOM 1435 O O . HIS A 1 178 ? -12.599 -10.998 -16.968 1.00 55.78 178 HIS A O 1
ATOM 1441 N N . GLU A 1 179 ? -11.550 -12.494 -18.267 1.00 52.53 179 GLU A N 1
ATOM 1442 C CA . GLU A 1 179 ? -10.748 -11.515 -19.026 1.00 52.53 179 GLU A CA 1
ATOM 1443 C C . GLU A 1 179 ? -11.601 -10.652 -19.985 1.00 52.53 179 GLU A C 1
ATOM 1445 O O . GLU A 1 179 ? -11.106 -9.675 -20.536 1.00 52.53 179 GLU A O 1
ATOM 1450 N N . ALA A 1 180 ? -12.887 -10.986 -20.168 1.00 49.53 180 ALA A N 1
ATOM 1451 C CA . ALA A 1 180 ? -13.822 -10.342 -21.095 1.00 49.53 180 ALA A CA 1
ATOM 1452 C C . ALA A 1 180 ? -15.085 -9.803 -20.395 1.00 49.53 180 ALA A C 1
ATOM 1454 O O . ALA A 1 180 ? -16.206 -10.053 -20.839 1.00 49.53 180 ALA A O 1
ATOM 1455 N N . ASN A 1 181 ? -14.941 -9.115 -19.262 1.00 47.97 181 ASN A N 1
ATOM 1456 C CA . ASN A 1 181 ? -16.078 -8.396 -18.690 1.00 47.97 181 ASN A CA 1
ATOM 1457 C C . ASN A 1 181 ? -16.386 -7.142 -19.517 1.00 47.97 181 ASN A C 1
ATOM 1459 O O . ASN A 1 181 ? -15.579 -6.220 -19.572 1.00 47.97 181 ASN A O 1
ATOM 1463 N N . ASP A 1 182 ? -17.571 -7.142 -20.133 1.00 49.62 182 ASP A N 1
ATOM 1464 C CA . ASP A 1 182 ? -18.284 -5.943 -20.578 1.00 49.62 182 ASP A CA 1
ATOM 1465 C C . ASP A 1 182 ? -18.379 -4.961 -19.392 1.00 49.62 182 ASP A C 1
ATOM 1467 O O . ASP A 1 182 ? -18.495 -5.410 -18.242 1.00 49.62 182 ASP A O 1
ATOM 1471 N N . ASP A 1 183 ? -18.327 -3.648 -19.646 1.00 49.91 183 ASP A N 1
ATOM 1472 C CA . ASP A 1 183 ? -18.114 -2.573 -18.646 1.00 49.91 183 ASP A CA 1
ATOM 1473 C C . ASP A 1 183 ? -19.095 -2.594 -17.445 1.00 49.91 183 ASP A C 1
ATOM 1475 O O . ASP A 1 183 ? -18.899 -1.904 -16.444 1.00 49.91 183 ASP A O 1
ATOM 1479 N N . LEU A 1 184 ? -20.148 -3.413 -17.509 1.00 49.06 184 LEU A N 1
ATOM 1480 C CA . LEU A 1 184 ? -21.243 -3.508 -16.546 1.00 49.06 184 LEU A CA 1
ATOM 1481 C C . LEU A 1 184 ? -21.114 -4.630 -15.495 1.00 49.06 184 LEU A C 1
ATOM 1483 O O . LEU A 1 184 ? -21.910 -4.651 -14.560 1.00 49.06 184 LEU A O 1
ATOM 1487 N N . MET A 1 185 ? -20.154 -5.561 -15.599 1.00 47.78 185 MET A N 1
ATOM 1488 C CA . MET A 1 185 ? -20.044 -6.720 -14.681 1.00 47.78 185 MET A CA 1
ATOM 1489 C C . MET A 1 185 ? -18.608 -6.969 -14.186 1.00 47.78 185 MET A C 1
ATOM 1491 O O . MET A 1 185 ? -18.138 -8.100 -14.129 1.00 47.78 185 MET A O 1
ATOM 1495 N N . MET A 1 186 ? -17.872 -5.917 -13.815 1.00 47.91 186 MET A N 1
ATOM 1496 C CA . MET A 1 186 ? -16.455 -6.032 -13.419 1.00 47.91 186 MET A CA 1
ATOM 1497 C C . MET A 1 186 ? -16.224 -6.350 -11.921 1.00 47.91 186 MET A C 1
ATOM 1499 O O . MET A 1 186 ? -15.108 -6.676 -11.516 1.00 47.91 186 MET A O 1
ATOM 1503 N N . ILE A 1 187 ? -17.264 -6.270 -11.088 1.00 47.84 187 ILE A N 1
ATOM 1504 C CA . ILE A 1 187 ? -17.149 -6.110 -9.630 1.00 47.84 187 ILE A CA 1
ATOM 1505 C C . ILE A 1 187 ? -17.782 -7.309 -8.904 1.00 47.84 187 ILE A C 1
ATOM 1507 O O . ILE A 1 187 ? -18.976 -7.557 -9.039 1.00 47.84 187 ILE A O 1
ATOM 1511 N N . ILE A 1 188 ? -16.994 -8.035 -8.102 1.00 54.59 188 ILE A N 1
ATOM 1512 C CA . ILE A 1 188 ? -17.501 -8.976 -7.085 1.00 54.59 188 ILE A CA 1
ATOM 1513 C C . ILE A 1 188 ? -17.462 -8.263 -5.735 1.00 54.59 188 ILE A C 1
ATOM 1515 O O . ILE A 1 188 ? -16.392 -7.806 -5.335 1.00 54.59 188 ILE A O 1
ATOM 1519 N N . GLU A 1 189 ? -18.597 -8.175 -5.044 1.00 49.72 189 GLU A N 1
ATOM 1520 C CA . GLU A 1 189 ? -18.734 -7.461 -3.769 1.00 49.72 189 GLU A CA 1
ATOM 1521 C C . GLU A 1 189 ? -18.601 -8.383 -2.547 1.00 49.72 189 GLU A C 1
ATOM 1523 O O . GLU A 1 189 ? -19.084 -9.516 -2.534 1.00 49.72 189 GLU A O 1
ATOM 1528 N N . PHE A 1 190 ? -17.975 -7.860 -1.493 1.00 59.56 190 PHE A N 1
ATOM 1529 C CA . PHE A 1 190 ? -17.901 -8.448 -0.161 1.00 59.56 190 PHE A CA 1
ATOM 1530 C C . PHE A 1 190 ? -18.255 -7.379 0.880 1.00 59.56 190 PHE A C 1
ATOM 1532 O O . PHE A 1 190 ? -17.791 -6.240 0.799 1.00 59.56 190 PHE A O 1
ATOM 1539 N N . SER A 1 191 ? -19.036 -7.751 1.888 1.00 53.53 191 SER A N 1
ATOM 1540 C CA . SER A 1 191 ? -19.379 -6.894 3.027 1.00 53.53 191 SER A CA 1
ATOM 1541 C C . SER A 1 191 ? -19.243 -7.677 4.328 1.00 53.53 191 SER A C 1
ATOM 1543 O O . SER A 1 191 ? -19.349 -8.907 4.321 1.00 53.53 191 SER A O 1
ATOM 1545 N N . ASN A 1 192 ? -19.046 -6.970 5.437 1.00 49.53 192 ASN A N 1
ATOM 1546 C CA . ASN A 1 192 ? -19.012 -7.534 6.788 1.00 49.53 192 ASN A CA 1
ATOM 1547 C C . ASN A 1 192 ? -19.891 -6.705 7.720 1.00 49.53 192 ASN A C 1
ATOM 1549 O O . ASN A 1 192 ? -19.894 -5.465 7.545 1.00 49.53 192 ASN A O 1
#

InterPro domains:
  IPR025807 Adrift-type ribose 2-O-methyltransferase domain [PS51614] (109-192)
  IPR029063 S-adenosyl-L-methionine-dependent methyltransferase superfamily [G3DSA:3.40.50.150] (111-190)
  IPR050851 mRNA Cap 2'-O-Ribose Methyltransferase [PTHR16121] (15-187)

Sequence (192 aa):
MSKCRKTPVQQLASPMSFSPDVLADIFELFAKNFSYGKPLNNEWQLPDPSEIFTCDHTEFNAFLDLKNSLNEVKNLLSDKKLDEWHEHTAFTNKAGKIISHVRKSVNAELCTQAWCKFHEILCSFPLIPQEAFQNGKLNSLHLCEAPGAFIASLNHYLKSHRFPCDWSWVANTLNPYHEANDDLMMIIEFSN

Secondary structure (DSSP, 8-state):
------------PPP----HHHHHHHHHHHT---PPPPPTTS---PPPTTTTT-SPP---HHHHHHHHHHHHHHHTTTTS-HHHHHHHHHHH-TTTTHHHHHHHHH--TT--HHHHHHHHHHHHS--S-HHHHHHTEEEEEETT-TTTHHHHHHHHHHHHTT---EEEEEEEEE-TT-TT--TTS-EEEEE-

Organism: Macaca fascicularis (NCBI:txid9541)

pLDDT: mean 82.12, std 17.82, range [31.69, 97.31]